Protein AF-A0A2E1L6B8-F1 (afdb_monomer_lite)

pLDDT: mean 74.02, std 19.34, range [35.03, 96.94]

Secondary structure (DSSP, 8-state):
---PPP-----------------S-PPPP-PPP-------------------EEPTTT--EE-HHHHHHHHHHHHHHHHHHHTT-HHHHHHHHHHHHHHHHS-PPPHHHHHHHHHHHHHHHHHHHHHHHHHHHHHHHHHHHHHHHHHHHHHHHHHHHHHHHHHHHHHHHHHHHHHHHHHHHHHHHHHHHHHHHHHHHHHHHHHHH-

Foldseek 3Di:
DDDDDDDDDDDDDDDDDDDDDDPPDDDDDDDDDDDDDDDDDDDDDPPPPPQQDAAPPPRDTDGPVVNVVVVCCVVVLVVCVVVPPPVSVVVVVVVVVVVVVDPDDDVVVVVVVVVVVVVVVVVVVVVVVVVVVVVCVVCVVVVVVVVVVVVVVVVVVVVCVVVVVVVVVVVCCVPCVVVVVVVVVVVVVVVVVVVVVVVVVVVVVD

Radius of gyration: 62.16 Å; chains: 1; bounding box: 126×60×178 Å

Sequence (206 aa):
MVREPDINPTKKGTFGTSISFDLDEAPAPQRRAIRRGPKQEKSNILENDSSKINCPGCGHELNENEWLDALVGFVSGAHDFEIGNPVRARIVQTLKNEAARMKTPNPREDWELAVVKRLMSEIERIVQAEINRNQNENLGHSVLQEQEREELIRATEAHVRQTMAYEIQEQLIIELQPQIEAQLREQIQQEMWSQFEEEWKNRMKN

Structure (mmCIF, N/CA/C/O backbone):
data_AF-A0A2E1L6B8-F1
#
_entry.id   AF-A0A2E1L6B8-F1
#
loop_
_atom_site.group_PDB
_atom_site.id
_atom_site.type_symbol
_atom_site.label_atom_id
_atom_site.label_alt_id
_atom_site.label_comp_id
_atom_site.label_asym_id
_atom_site.label_entity_id
_atom_site.label_seq_id
_atom_site.pdbx_PDB_ins_code
_atom_site.Cartn_x
_atom_site.Cartn_y
_atom_site.Cartn_z
_atom_site.occupancy
_atom_site.B_iso_or_equiv
_atom_site.auth_seq_id
_atom_site.auth_comp_id
_atom_site.auth_asym_id
_atom_site.auth_atom_id
_atom_site.pdbx_PDB_model_num
ATOM 1 N N . MET A 1 1 ? 58.300 30.064 -104.966 1.00 38.28 1 MET A N 1
ATOM 2 C CA . MET A 1 1 ? 58.853 29.445 -106.191 1.00 38.28 1 MET A CA 1
ATOM 3 C C . MET A 1 1 ? 60.056 28.604 -105.786 1.00 38.28 1 MET A C 1
ATOM 5 O O . MET A 1 1 ? 60.876 29.137 -105.054 1.00 38.28 1 MET A O 1
ATOM 9 N N . VAL A 1 2 ? 60.140 27.367 -106.308 1.00 38.44 2 VAL A N 1
ATOM 10 C CA . VAL A 1 2 ? 61.281 26.411 -106.264 1.00 38.44 2 VAL A CA 1
ATOM 11 C C . VAL A 1 2 ? 61.483 25.660 -104.930 1.00 38.44 2 VAL A C 1
ATOM 13 O O . VAL A 1 2 ? 61.537 26.317 -103.903 1.00 38.44 2 VAL A O 1
ATOM 16 N N . ARG A 1 3 ? 61.664 24.329 -104.820 1.00 35.03 3 ARG A N 1
ATOM 17 C CA . ARG A 1 3 ? 61.414 23.086 -105.607 1.00 35.03 3 ARG A CA 1
ATOM 18 C C . ARG A 1 3 ? 61.607 21.894 -104.628 1.00 35.03 3 ARG A C 1
ATOM 20 O O . ARG A 1 3 ? 62.135 22.089 -103.539 1.00 35.03 3 ARG A O 1
ATOM 27 N N . GLU A 1 4 ? 61.133 20.718 -105.032 1.00 40.47 4 GLU A N 1
ATOM 28 C CA . GLU A 1 4 ? 60.942 19.449 -104.298 1.00 40.47 4 GLU A CA 1
ATOM 29 C C . GLU A 1 4 ? 62.174 18.820 -103.603 1.00 40.47 4 GLU A C 1
ATOM 31 O O . GLU A 1 4 ? 63.311 19.117 -103.974 1.00 40.47 4 GLU A O 1
ATOM 36 N N . PRO A 1 5 ? 61.955 17.876 -102.658 1.00 42.22 5 PRO A N 1
ATOM 37 C CA . PRO A 1 5 ? 62.931 16.866 -102.258 1.00 42.22 5 PRO A CA 1
ATOM 38 C C . PRO A 1 5 ? 62.739 15.546 -103.032 1.00 42.22 5 PRO A C 1
ATOM 40 O O . PRO A 1 5 ? 61.639 14.990 -103.065 1.00 42.22 5 PRO A O 1
ATOM 43 N N . ASP A 1 6 ? 63.826 15.009 -103.589 1.00 37.50 6 ASP A N 1
ATOM 44 C CA . ASP A 1 6 ? 63.840 13.713 -104.272 1.00 37.50 6 ASP A CA 1
ATOM 45 C C . ASP A 1 6 ? 64.235 12.547 -103.343 1.00 37.50 6 ASP A C 1
ATOM 47 O O . ASP A 1 6 ? 65.328 12.493 -102.787 1.00 37.50 6 ASP A O 1
ATOM 51 N N . ILE A 1 7 ? 63.297 11.598 -103.262 1.00 38.91 7 ILE A N 1
ATOM 52 C CA . ILE A 1 7 ? 63.449 10.154 -103.517 1.00 38.91 7 ILE A CA 1
ATOM 53 C C . ILE A 1 7 ? 64.256 9.274 -102.523 1.00 38.91 7 ILE A C 1
ATOM 55 O O . ILE A 1 7 ? 65.479 9.238 -102.455 1.00 38.91 7 ILE A O 1
ATOM 59 N N . ASN A 1 8 ? 63.447 8.446 -101.850 1.00 45.66 8 ASN A N 1
ATOM 60 C CA . ASN A 1 8 ? 63.649 7.156 -101.160 1.00 45.66 8 ASN A CA 1
ATOM 61 C C . ASN A 1 8 ? 64.475 6.122 -101.981 1.00 45.66 8 ASN A C 1
ATOM 63 O O . ASN A 1 8 ? 64.549 6.292 -103.197 1.00 45.66 8 ASN A O 1
ATOM 67 N N . PRO A 1 9 ? 64.967 4.971 -101.442 1.00 50.50 9 PRO A N 1
ATOM 68 C CA . PRO A 1 9 ? 64.097 3.772 -101.458 1.00 50.50 9 PRO A CA 1
ATOM 69 C C . PRO A 1 9 ? 64.435 2.568 -100.520 1.00 50.50 9 PRO A C 1
ATOM 71 O O . PRO A 1 9 ? 65.564 2.357 -100.090 1.00 50.50 9 PRO A O 1
ATOM 74 N N . THR A 1 10 ? 63.453 1.643 -100.433 1.00 40.25 10 THR A N 1
ATOM 75 C CA . THR A 1 10 ? 63.538 0.163 -100.201 1.00 40.25 10 THR A CA 1
ATOM 76 C C . THR A 1 10 ? 63.819 -0.354 -98.771 1.00 40.25 10 THR A C 1
ATOM 78 O O . THR A 1 10 ? 64.717 0.143 -98.120 1.00 40.25 10 THR A O 1
ATOM 81 N N . LYS A 1 11 ? 63.163 -1.374 -98.172 1.00 48.47 11 LYS A N 1
ATOM 82 C CA . LYS A 1 11 ? 62.389 -2.582 -98.582 1.00 48.47 11 LYS A CA 1
ATOM 83 C C . LYS A 1 11 ? 61.483 -3.039 -97.395 1.00 48.47 11 LYS A C 1
ATOM 85 O O . LYS A 1 11 ? 61.943 -3.022 -96.265 1.00 48.47 11 LYS A O 1
ATOM 90 N N . LYS A 1 12 ? 60.188 -3.329 -97.618 1.00 46.34 12 LYS A N 1
ATOM 91 C CA . LYS A 1 12 ? 59.483 -4.649 -97.643 1.00 46.34 12 LYS A CA 1
ATOM 92 C C . LYS A 1 12 ? 59.333 -5.443 -96.321 1.00 46.34 12 LYS A C 1
ATOM 94 O O . LYS A 1 12 ? 60.307 -5.976 -95.810 1.00 46.34 12 LYS A O 1
ATOM 99 N N . GLY A 1 13 ? 58.074 -5.676 -95.923 1.00 44.50 13 GLY A N 1
ATOM 100 C CA . GLY A 1 13 ? 57.634 -6.736 -95.000 1.00 44.50 13 GLY A CA 1
ATOM 101 C C . GLY A 1 13 ? 56.101 -6.796 -94.893 1.00 44.50 13 GLY A C 1
ATOM 102 O O . GLY A 1 13 ? 55.484 -5.940 -94.276 1.00 44.50 13 GLY A O 1
ATOM 103 N N . THR A 1 14 ? 55.498 -7.767 -95.575 1.00 48.19 14 THR A N 1
ATOM 104 C CA . THR A 1 14 ? 54.061 -8.053 -95.747 1.00 48.19 14 THR A CA 1
ATOM 105 C C . THR A 1 14 ? 53.531 -8.987 -94.660 1.00 48.19 14 THR A C 1
ATOM 107 O O . THR A 1 14 ? 54.266 -9.894 -94.308 1.00 48.19 14 THR A O 1
ATOM 110 N N . PHE A 1 15 ? 52.266 -8.863 -94.242 1.00 42.53 15 PHE A N 1
ATOM 111 C CA . PHE A 1 15 ? 51.275 -9.958 -94.187 1.00 42.53 15 PHE A CA 1
ATOM 112 C C . PHE A 1 15 ? 49.895 -9.353 -93.886 1.00 42.53 15 PHE A C 1
ATOM 114 O O . PHE A 1 15 ? 49.678 -8.758 -92.836 1.00 42.53 15 PHE A O 1
ATOM 121 N N . GLY A 1 16 ? 48.984 -9.457 -94.855 1.00 42.41 16 GLY A N 1
ATOM 122 C CA . GLY A 1 16 ? 47.580 -9.106 -94.686 1.00 42.41 16 GLY A CA 1
ATOM 123 C C . GLY A 1 16 ? 46.790 -10.215 -93.996 1.00 42.41 16 GLY A C 1
ATOM 124 O O . GLY A 1 16 ? 47.118 -11.397 -94.091 1.00 42.41 16 GLY A O 1
ATOM 125 N N . THR A 1 17 ? 45.690 -9.831 -93.359 1.00 51.34 17 THR A N 1
ATOM 126 C CA . THR A 1 17 ? 44.534 -10.706 -93.160 1.00 51.34 17 THR A CA 1
ATOM 127 C C . THR A 1 17 ? 43.295 -9.848 -93.366 1.00 51.34 17 THR A C 1
ATOM 129 O O . THR A 1 17 ? 42.935 -9.025 -92.531 1.00 51.34 17 THR A O 1
ATOM 132 N N . SER A 1 18 ? 42.698 -9.979 -94.545 1.00 47.75 18 SER A N 1
ATOM 133 C CA . SER A 1 18 ? 41.366 -9.478 -94.855 1.00 47.75 18 SER A CA 1
ATOM 134 C C . SER A 1 18 ? 40.347 -10.387 -94.170 1.00 47.75 18 SER A C 1
ATOM 136 O O . SER A 1 18 ? 40.232 -11.553 -94.546 1.00 47.75 18 SER A O 1
ATOM 138 N N . ILE A 1 19 ? 39.623 -9.877 -93.175 1.00 48.50 19 ILE A N 1
ATOM 139 C CA . ILE A 1 19 ? 38.417 -10.526 -92.650 1.00 48.50 19 ILE A CA 1
ATOM 140 C C . ILE A 1 19 ? 37.225 -9.694 -93.112 1.00 48.50 19 ILE A C 1
ATOM 142 O O . ILE A 1 19 ? 37.006 -8.574 -92.655 1.00 48.50 19 ILE A O 1
ATOM 146 N N . SER A 1 20 ? 36.504 -10.253 -94.077 1.00 43.50 20 SER A N 1
ATOM 147 C CA . SER A 1 20 ? 35.197 -9.804 -94.543 1.00 43.50 20 SER A CA 1
ATOM 148 C C . SER A 1 20 ? 34.148 -10.358 -93.578 1.00 43.50 20 SER A C 1
ATOM 150 O O . SER A 1 20 ? 34.144 -11.562 -93.325 1.00 43.50 20 SER A O 1
ATOM 152 N N . PHE A 1 21 ? 33.270 -9.512 -93.040 1.00 44.81 21 PHE A N 1
ATOM 153 C CA . PHE A 1 21 ? 32.104 -9.975 -92.287 1.00 44.81 21 PHE A CA 1
ATOM 154 C C . PHE A 1 21 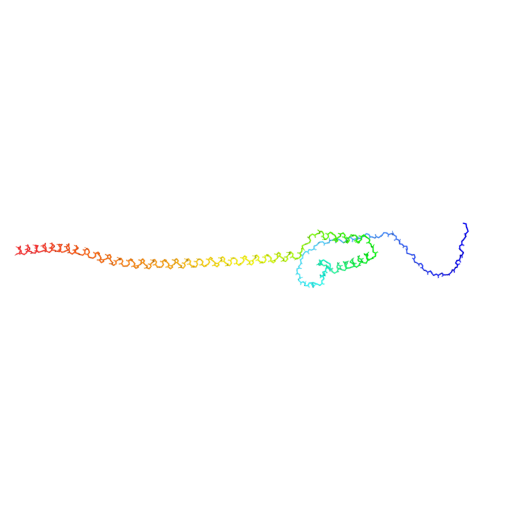? 30.914 -10.080 -93.234 1.00 44.81 21 PHE A C 1
ATOM 156 O O . PHE A 1 21 ? 30.420 -9.071 -93.736 1.00 44.81 21 PHE A O 1
ATOM 163 N N . ASP A 1 22 ? 30.509 -11.321 -93.482 1.00 45.03 22 ASP A N 1
ATOM 164 C CA . ASP A 1 22 ? 29.267 -11.688 -94.148 1.00 45.03 22 ASP A CA 1
ATOM 165 C C . ASP A 1 22 ? 28.117 -11.388 -93.172 1.00 45.03 22 ASP A C 1
ATOM 167 O O . ASP A 1 22 ? 28.049 -11.958 -92.081 1.00 45.03 22 ASP A O 1
ATOM 171 N N . LEU A 1 23 ? 27.289 -10.397 -93.503 1.00 53.94 23 LEU A N 1
ATOM 172 C CA . LEU A 1 23 ? 26.184 -9.898 -92.677 1.00 53.94 23 LEU A CA 1
ATOM 173 C C . LEU A 1 23 ? 24.857 -10.490 -93.163 1.00 53.94 23 LEU A C 1
ATOM 175 O O . LEU A 1 23 ? 23.900 -9.759 -93.396 1.00 53.94 23 LEU A O 1
ATOM 179 N N . ASP A 1 24 ? 24.796 -11.813 -93.269 1.00 51.91 24 ASP A N 1
ATOM 180 C CA . ASP A 1 24 ? 23.534 -12.524 -93.448 1.00 51.91 24 ASP A CA 1
ATOM 181 C C . ASP A 1 24 ? 23.078 -13.106 -92.097 1.00 51.91 24 ASP A C 1
ATOM 183 O O . ASP A 1 24 ? 23.545 -14.136 -91.616 1.00 51.91 24 ASP A O 1
ATOM 187 N N . GLU A 1 25 ? 22.171 -12.350 -91.473 1.00 55.56 25 GLU A N 1
ATOM 188 C CA . GLU A 1 25 ? 21.125 -12.789 -90.540 1.00 55.56 25 GLU A CA 1
ATOM 189 C C . GLU A 1 25 ? 21.563 -13.597 -89.296 1.00 55.56 25 GLU A C 1
ATOM 191 O O . GLU A 1 25 ? 21.414 -14.815 -89.199 1.00 55.56 25 GLU A O 1
ATOM 196 N N . ALA A 1 26 ? 22.025 -12.887 -88.258 1.00 55.81 26 ALA A N 1
ATOM 197 C CA . ALA A 1 26 ? 22.176 -13.467 -86.923 1.00 55.81 26 ALA A CA 1
ATOM 198 C C . ALA A 1 26 ? 20.790 -13.815 -86.322 1.00 55.81 26 ALA A C 1
ATOM 200 O O . ALA A 1 26 ? 19.929 -12.934 -86.225 1.00 55.81 26 ALA A O 1
ATOM 201 N N . PRO A 1 27 ? 20.547 -15.066 -85.879 1.00 58.00 27 PRO A N 1
ATOM 202 C CA . PRO A 1 27 ? 19.235 -15.493 -85.401 1.00 58.00 27 PRO A CA 1
ATOM 203 C C . PRO A 1 27 ? 18.862 -14.804 -84.080 1.00 58.00 27 PRO A C 1
ATOM 205 O O . PRO A 1 27 ? 19.648 -14.762 -83.131 1.00 58.00 27 PRO A O 1
ATOM 208 N N . ALA A 1 28 ? 17.634 -14.282 -84.004 1.00 63.22 28 ALA A N 1
ATOM 209 C CA . ALA A 1 28 ? 17.107 -13.604 -82.821 1.00 63.22 28 ALA A CA 1
ATOM 210 C C . ALA A 1 28 ? 17.124 -14.514 -81.566 1.00 63.22 28 ALA A C 1
ATOM 212 O O . ALA A 1 28 ? 16.792 -15.700 -81.656 1.00 63.22 28 ALA A O 1
ATOM 213 N N . PRO A 1 29 ? 17.459 -13.985 -80.371 1.00 57.00 29 PRO A N 1
ATOM 214 C CA . PRO A 1 29 ? 17.609 -14.795 -79.165 1.00 57.00 29 PRO A CA 1
ATOM 215 C C . PRO A 1 29 ? 16.267 -15.378 -78.687 1.00 57.00 29 PRO A C 1
ATOM 217 O O . PRO A 1 29 ? 15.343 -14.655 -78.305 1.00 57.00 29 PRO A O 1
ATOM 220 N N . GLN A 1 30 ? 16.172 -16.711 -78.663 1.00 53.44 30 GLN A N 1
ATOM 221 C CA . GLN A 1 30 ? 15.033 -17.457 -78.119 1.00 53.44 30 GLN A CA 1
ATOM 222 C C . GLN A 1 30 ? 14.885 -17.227 -76.604 1.00 53.44 30 GLN A C 1
ATOM 224 O O . GLN A 1 30 ? 15.692 -17.686 -75.793 1.00 53.44 30 GLN A O 1
ATOM 229 N N . ARG A 1 31 ? 13.795 -16.564 -76.202 1.00 51.66 31 ARG A N 1
ATOM 230 C CA . ARG A 1 31 ? 13.350 -16.494 -74.801 1.00 51.66 31 ARG A CA 1
ATOM 231 C C . ARG A 1 31 ? 12.891 -17.882 -74.331 1.00 51.66 31 ARG A C 1
ATOM 233 O O . ARG A 1 31 ? 11.961 -18.447 -74.902 1.00 51.66 31 ARG A O 1
ATOM 240 N N . ARG A 1 32 ? 13.499 -18.422 -73.265 1.00 46.97 32 ARG A N 1
ATOM 241 C CA . ARG A 1 32 ? 13.017 -19.652 -72.604 1.00 46.97 32 ARG A CA 1
ATOM 242 C C . ARG A 1 32 ? 11.628 -19.427 -72.005 1.00 46.97 32 ARG A C 1
ATOM 244 O O . ARG A 1 32 ? 11.421 -18.502 -71.223 1.00 46.97 32 ARG A O 1
ATOM 251 N N . ALA A 1 33 ? 10.696 -20.306 -72.359 1.00 46.88 33 ALA A N 1
ATOM 252 C CA . ALA A 1 33 ? 9.351 -20.350 -71.808 1.00 46.88 33 ALA A CA 1
ATOM 253 C C . ALA A 1 33 ? 9.367 -20.776 -70.328 1.00 46.88 33 ALA A C 1
ATOM 255 O O . ALA A 1 33 ? 9.949 -21.798 -69.964 1.00 46.88 33 ALA A O 1
ATOM 256 N N . ILE A 1 34 ? 8.684 -20.002 -69.485 1.00 48.91 34 ILE A N 1
ATOM 257 C CA . ILE A 1 34 ? 8.396 -20.330 -68.085 1.00 48.91 34 ILE A CA 1
ATOM 258 C C . ILE A 1 34 ? 7.389 -21.488 -68.058 1.00 48.91 34 ILE A C 1
ATOM 260 O O . ILE A 1 34 ? 6.238 -21.319 -68.460 1.00 48.91 34 ILE A O 1
ATOM 264 N N . ARG A 1 35 ? 7.797 -22.657 -67.550 1.00 45.16 35 ARG A N 1
ATOM 265 C CA . ARG A 1 35 ? 6.871 -23.721 -67.128 1.00 45.16 35 ARG A CA 1
ATOM 266 C C . ARG A 1 35 ? 6.591 -23.570 -65.633 1.00 45.16 35 ARG A C 1
ATOM 268 O O . ARG A 1 35 ? 7.512 -23.571 -64.824 1.00 45.16 35 ARG A O 1
ATOM 275 N N . ARG A 1 36 ? 5.311 -23.414 -65.281 1.00 42.97 36 ARG A N 1
ATOM 276 C CA . ARG A 1 36 ? 4.805 -23.359 -63.902 1.00 42.97 36 ARG A CA 1
ATOM 277 C C . ARG A 1 36 ? 4.332 -24.744 -63.438 1.00 42.97 36 ARG A C 1
ATOM 279 O O . ARG A 1 36 ? 3.521 -25.352 -64.128 1.00 42.97 36 ARG A O 1
ATOM 286 N N . GLY A 1 37 ? 4.742 -25.122 -62.222 1.00 36.66 37 GLY A N 1
ATOM 287 C CA . GLY A 1 37 ? 4.028 -26.014 -61.287 1.00 36.66 37 GLY A CA 1
ATOM 288 C C . GLY A 1 37 ? 4.762 -27.315 -60.902 1.00 36.66 37 GLY A C 1
ATOM 289 O O . GLY A 1 37 ? 5.525 -27.805 -61.731 1.00 36.66 37 GLY A O 1
ATOM 290 N N . PRO A 1 38 ? 4.498 -27.936 -59.722 1.00 40.50 38 PRO A N 1
ATOM 291 C CA . PRO A 1 38 ? 3.862 -27.461 -58.479 1.00 40.50 38 PRO A CA 1
ATOM 292 C C . PRO A 1 38 ? 4.799 -27.526 -57.234 1.00 40.50 38 PRO A C 1
ATOM 294 O O . PRO A 1 38 ? 5.909 -28.041 -57.287 1.00 40.50 38 PRO A O 1
ATOM 297 N N . LYS A 1 39 ? 4.346 -26.959 -56.103 1.00 44.81 39 LYS A N 1
ATOM 298 C CA . LYS A 1 39 ? 5.019 -26.946 -54.783 1.00 44.81 39 LYS A CA 1
ATOM 299 C C . LYS A 1 39 ? 5.037 -28.334 -54.121 1.00 44.81 39 LYS A C 1
ATOM 301 O O . LYS A 1 39 ? 3.975 -28.939 -54.066 1.00 44.81 39 LYS A O 1
ATOM 306 N N . GLN A 1 40 ? 6.155 -28.698 -53.479 1.00 43.03 40 GLN A N 1
ATOM 307 C CA . GLN A 1 40 ? 6.303 -29.041 -52.042 1.00 43.03 40 GLN A CA 1
ATOM 308 C C . GLN A 1 40 ? 7.545 -29.927 -51.815 1.00 43.03 40 GLN A C 1
ATOM 310 O O . GLN A 1 40 ? 7.639 -30.991 -52.401 1.00 43.03 40 GLN A O 1
ATOM 315 N N . GLU A 1 41 ? 8.481 -29.493 -50.965 1.00 36.22 41 GLU A N 1
ATOM 316 C CA . GLU A 1 41 ? 8.838 -30.137 -49.684 1.00 36.22 41 GLU A CA 1
ATOM 317 C C . GLU A 1 41 ? 10.151 -29.569 -49.132 1.00 36.22 41 GLU A C 1
ATOM 319 O O . GLU A 1 41 ? 11.102 -29.282 -49.852 1.00 36.22 41 GLU A O 1
ATOM 324 N N . LYS A 1 42 ? 10.155 -29.334 -47.818 1.00 48.97 42 LYS A N 1
ATOM 325 C CA . LYS A 1 42 ? 11.296 -28.829 -47.061 1.00 48.97 42 LYS A CA 1
ATOM 326 C C . LYS A 1 42 ? 12.285 -29.972 -46.845 1.00 48.97 42 LYS A C 1
ATOM 328 O O . LYS A 1 42 ? 11.995 -30.875 -46.067 1.00 48.97 42 LYS A O 1
ATOM 333 N N . SER A 1 43 ? 13.476 -29.869 -47.418 1.00 38.53 43 SER A N 1
ATOM 334 C CA . SER A 1 43 ? 14.663 -30.545 -46.897 1.00 38.53 43 SER A CA 1
ATOM 335 C C . SER A 1 43 ? 15.681 -29.482 -46.509 1.00 38.53 43 SER A C 1
ATOM 337 O O . SER A 1 43 ? 16.198 -28.771 -47.367 1.00 38.53 43 SER A O 1
ATOM 339 N N . ASN A 1 44 ? 15.927 -29.360 -45.204 1.00 44.88 44 ASN A N 1
ATOM 340 C CA . ASN A 1 44 ? 17.039 -28.601 -44.648 1.00 44.88 44 ASN A CA 1
ATOM 341 C C . ASN A 1 44 ? 18.349 -29.148 -45.227 1.00 44.88 44 ASN A C 1
ATOM 343 O O . ASN A 1 44 ? 18.859 -30.163 -44.758 1.00 44.88 44 ASN A O 1
ATOM 347 N N . ILE A 1 45 ? 18.882 -28.472 -46.237 1.00 43.22 45 ILE A N 1
ATOM 348 C CA . ILE A 1 45 ? 20.294 -28.544 -46.584 1.00 43.22 45 ILE A CA 1
ATOM 349 C C . ILE A 1 45 ? 20.846 -27.198 -46.142 1.00 43.22 45 ILE A C 1
ATOM 351 O O . ILE A 1 45 ? 20.411 -26.155 -46.620 1.00 43.22 45 ILE A O 1
ATOM 355 N N . LEU A 1 46 ? 21.732 -27.240 -45.150 1.00 47.12 46 LEU A N 1
ATOM 356 C CA . LEU A 1 46 ? 22.590 -26.126 -44.776 1.00 47.12 46 LEU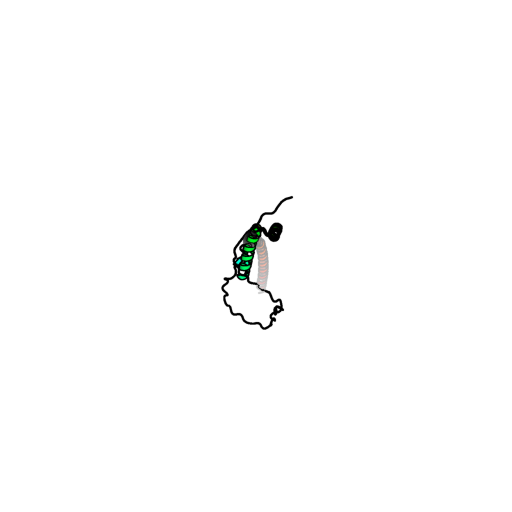 A CA 1
ATOM 357 C C . LEU A 1 46 ? 23.425 -25.768 -46.013 1.00 47.12 46 LEU A C 1
ATOM 359 O O . LEU A 1 46 ? 24.490 -26.343 -46.232 1.00 47.12 46 LEU A O 1
ATOM 363 N N . GLU A 1 47 ? 22.911 -24.871 -46.854 1.00 45.53 47 GLU A N 1
ATOM 364 C CA . GLU A 1 47 ? 23.737 -24.165 -47.822 1.00 45.53 47 GLU A CA 1
ATOM 365 C C . GLU A 1 47 ? 24.706 -23.313 -47.011 1.00 45.53 47 GLU A C 1
ATOM 367 O O . GLU A 1 47 ? 24.332 -22.379 -46.304 1.00 45.53 47 GLU A O 1
ATOM 372 N N . ASN A 1 48 ? 25.958 -23.751 -47.041 1.00 44.31 48 ASN A N 1
ATOM 373 C CA . ASN A 1 48 ? 27.111 -23.054 -46.519 1.00 44.31 48 ASN A CA 1
ATOM 374 C C . ASN A 1 48 ? 27.063 -21.601 -47.024 1.00 44.31 48 ASN A C 1
ATOM 376 O O . ASN A 1 48 ? 27.175 -21.373 -48.227 1.00 44.31 48 ASN A O 1
ATOM 380 N N . ASP A 1 49 ? 26.855 -20.646 -46.115 1.00 49.72 49 ASP A N 1
ATOM 381 C CA . ASP A 1 49 ? 26.636 -19.213 -46.367 1.00 49.72 49 ASP A CA 1
ATOM 382 C C . ASP A 1 49 ? 27.950 -18.517 -46.799 1.00 49.72 49 ASP A C 1
ATOM 384 O O . ASP A 1 49 ? 28.415 -17.552 -46.200 1.00 49.72 49 ASP A O 1
ATOM 388 N N . SER A 1 50 ? 28.615 -19.081 -47.811 1.00 54.97 50 SER A N 1
ATOM 389 C CA . SER A 1 50 ? 29.975 -18.754 -48.256 1.00 54.97 50 SER A CA 1
ATOM 390 C C . SER A 1 50 ? 30.011 -17.788 -49.448 1.00 54.97 50 SER A C 1
ATOM 392 O O . SER A 1 50 ? 31.094 -17.487 -49.945 1.00 54.97 50 SER A O 1
ATOM 394 N N . SER A 1 51 ? 28.860 -17.313 -49.928 1.00 59.91 51 SER A N 1
ATOM 395 C CA . SER A 1 51 ? 28.757 -16.502 -51.156 1.00 59.91 51 SER A CA 1
ATOM 396 C C . SER A 1 51 ? 28.304 -15.063 -50.909 1.00 59.91 51 SER A C 1
ATOM 398 O O . SER A 1 51 ? 28.073 -14.328 -51.865 1.00 59.91 51 SER A O 1
ATOM 400 N N . LYS A 1 52 ? 28.136 -14.658 -49.645 1.00 63.72 52 LYS A N 1
ATOM 401 C CA . LYS A 1 52 ? 27.771 -13.285 -49.286 1.00 63.72 52 LYS A CA 1
ATOM 402 C C . LYS A 1 52 ? 29.041 -12.467 -49.120 1.00 63.72 52 LYS A C 1
ATOM 404 O O . LYS A 1 52 ? 29.692 -12.509 -48.076 1.00 63.72 52 LYS A O 1
ATOM 409 N N . ILE A 1 53 ? 29.419 -11.761 -50.179 1.00 72.75 53 ILE A N 1
ATOM 410 C CA . ILE A 1 53 ? 30.588 -10.887 -50.180 1.00 72.75 53 ILE A CA 1
ATOM 411 C C . ILE A 1 53 ? 30.086 -9.450 -50.060 1.00 72.75 53 ILE A C 1
ATOM 413 O O . ILE A 1 53 ? 29.270 -8.987 -50.856 1.00 72.75 53 ILE A O 1
ATOM 417 N N . ASN A 1 54 ? 30.570 -8.730 -49.051 1.00 75.81 54 ASN A N 1
ATOM 418 C CA . ASN A 1 54 ? 30.159 -7.348 -48.829 1.00 75.81 54 ASN A CA 1
ATOM 419 C C . ASN A 1 54 ? 30.858 -6.415 -49.818 1.00 75.81 54 ASN A C 1
ATOM 421 O O . ASN A 1 54 ? 32.082 -6.448 -49.977 1.00 75.81 54 ASN A O 1
ATOM 425 N N . CYS A 1 55 ? 30.078 -5.543 -50.455 1.00 68.38 55 CYS A N 1
ATOM 426 C CA . CYS A 1 55 ? 30.596 -4.503 -51.330 1.00 68.38 55 CYS A CA 1
ATOM 427 C C . CYS A 1 55 ? 31.557 -3.583 -50.549 1.00 68.38 55 CYS A C 1
ATOM 429 O O . CYS A 1 55 ? 31.126 -2.947 -49.581 1.00 68.38 55 CYS A O 1
ATOM 431 N N . PRO A 1 56 ? 32.826 -3.438 -50.974 1.00 64.00 56 PRO A N 1
ATOM 432 C CA . PRO A 1 56 ? 33.851 -2.702 -50.227 1.00 64.00 56 PRO A CA 1
ATOM 433 C C . PRO A 1 56 ? 33.581 -1.192 -50.106 1.00 64.00 56 PRO A C 1
ATOM 435 O O . PRO A 1 56 ? 34.241 -0.521 -49.319 1.00 64.00 56 PRO A O 1
ATOM 438 N N . GLY A 1 57 ? 32.625 -0.648 -50.871 1.00 61.81 57 GLY A N 1
ATOM 439 C CA . GLY A 1 57 ? 32.249 0.769 -50.820 1.00 61.81 57 GLY A CA 1
ATOM 440 C C . GLY A 1 57 ? 31.036 1.080 -49.940 1.00 61.81 57 GLY A C 1
ATOM 441 O O . GLY A 1 57 ? 31.055 2.059 -49.201 1.00 61.81 57 GLY A O 1
ATOM 442 N N . CYS A 1 58 ? 29.972 0.277 -50.023 1.00 70.06 58 CYS A N 1
ATOM 443 C CA . CYS A 1 58 ? 28.684 0.578 -49.379 1.00 70.06 58 CYS A CA 1
ATOM 444 C C . CYS A 1 58 ? 28.185 -0.509 -48.417 1.00 70.06 58 CYS A C 1
ATOM 446 O O . CYS A 1 58 ? 27.127 -0.337 -47.819 1.00 70.06 58 CYS A O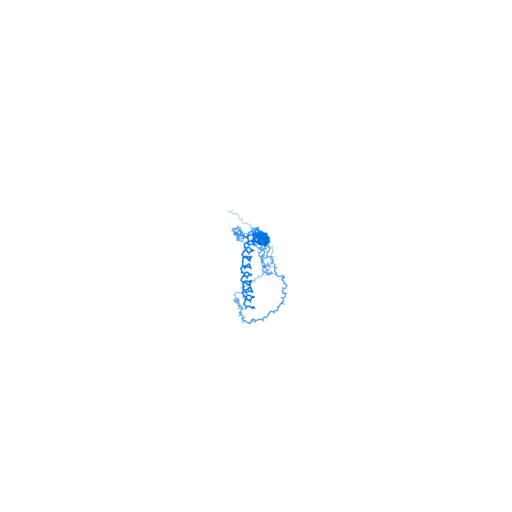 1
ATOM 448 N N . GLY A 1 59 ? 28.915 -1.620 -48.268 1.00 66.94 59 GLY A N 1
ATOM 449 C CA . GLY A 1 59 ? 28.558 -2.709 -47.356 1.00 66.94 59 GLY A CA 1
ATOM 450 C C . GLY A 1 59 ? 27.336 -3.530 -47.777 1.00 66.94 59 GLY A C 1
ATOM 451 O O . GLY A 1 59 ? 26.852 -4.327 -46.983 1.00 66.94 59 GLY A O 1
ATOM 452 N N . HIS A 1 60 ? 26.828 -3.346 -48.999 1.00 77.50 60 HIS A N 1
ATOM 453 C CA . HIS A 1 60 ? 25.725 -4.142 -49.535 1.00 77.50 60 HIS A CA 1
ATOM 454 C C . HIS A 1 60 ? 26.165 -5.595 -49.773 1.00 77.50 60 HIS A C 1
ATOM 456 O O . HIS A 1 60 ? 27.239 -5.814 -50.339 1.00 77.50 60 HIS A O 1
ATOM 462 N N . GLU A 1 61 ? 25.349 -6.564 -49.352 1.00 77.94 61 GLU A N 1
ATOM 463 C CA . GLU A 1 61 ? 25.591 -7.990 -49.597 1.00 77.94 61 GLU A CA 1
ATOM 464 C C . GLU A 1 61 ? 25.394 -8.289 -51.086 1.00 77.94 61 GLU A C 1
ATOM 466 O O . GLU A 1 61 ? 24.299 -8.117 -51.618 1.00 77.94 61 GLU A O 1
ATOM 471 N N . LEU A 1 62 ? 26.465 -8.710 -51.759 1.00 75.62 62 LEU A N 1
ATOM 472 C CA . LEU A 1 62 ? 26.458 -9.060 -53.176 1.00 75.62 62 LEU A CA 1
ATOM 473 C C . LEU A 1 62 ? 26.756 -10.545 -53.352 1.00 75.62 62 LEU A C 1
ATOM 475 O O . LEU A 1 62 ? 27.523 -11.141 -52.589 1.00 75.62 62 LEU A O 1
ATOM 479 N N . ASN A 1 63 ? 26.172 -11.125 -54.400 1.00 82.19 63 ASN A N 1
ATOM 480 C CA . ASN A 1 63 ? 26.570 -12.446 -54.867 1.00 82.19 63 ASN A CA 1
ATOM 481 C C . ASN A 1 63 ? 27.939 -12.364 -55.569 1.00 82.19 63 ASN A C 1
ATOM 483 O O . ASN A 1 63 ? 28.303 -11.322 -56.110 1.00 82.19 63 ASN A O 1
ATOM 487 N N . GLU A 1 64 ? 28.688 -13.465 -55.618 1.00 78.12 64 GLU A N 1
ATOM 488 C CA . GLU A 1 64 ? 30.064 -13.507 -56.135 1.00 78.12 64 GLU A CA 1
ATOM 489 C C . GLU A 1 64 ? 30.193 -12.940 -57.560 1.00 78.12 64 GLU A C 1
ATOM 491 O O . GLU A 1 64 ? 31.079 -12.132 -57.833 1.00 78.12 64 GLU A O 1
ATOM 496 N N . ASN A 1 65 ? 29.259 -13.273 -58.453 1.00 76.06 65 ASN A N 1
ATOM 497 C CA . ASN A 1 65 ? 29.257 -12.755 -59.826 1.00 76.06 65 ASN A CA 1
ATOM 498 C C . ASN A 1 65 ? 28.991 -11.242 -59.891 1.00 76.06 65 ASN A C 1
ATOM 500 O O . ASN A 1 65 ? 29.600 -10.545 -60.696 1.00 76.06 65 ASN A O 1
ATOM 504 N N . GLU A 1 66 ? 28.109 -10.723 -59.034 1.00 75.50 66 GLU A N 1
ATOM 505 C CA . GLU A 1 66 ? 27.813 -9.286 -58.962 1.00 75.50 66 GLU A CA 1
ATOM 506 C C . GLU A 1 66 ? 28.974 -8.515 -58.333 1.00 75.50 66 GLU A C 1
ATOM 508 O O . GLU A 1 66 ? 29.271 -7.391 -58.731 1.00 75.50 66 GLU A O 1
ATOM 513 N N . TRP A 1 67 ? 29.664 -9.134 -57.374 1.00 80.44 67 TRP A N 1
ATOM 514 C CA . TRP A 1 67 ? 30.874 -8.589 -56.780 1.00 80.44 67 TRP A CA 1
ATOM 515 C C . TRP A 1 67 ? 32.020 -8.514 -57.797 1.00 80.44 67 TRP A C 1
ATOM 517 O O . TRP A 1 67 ? 32.697 -7.489 -57.867 1.00 80.44 67 TRP A O 1
ATOM 527 N N . LEU A 1 68 ? 32.207 -9.548 -58.627 1.00 78.62 68 LEU A N 1
ATOM 528 C CA . LEU A 1 68 ? 33.196 -9.544 -59.709 1.00 78.62 68 LEU A CA 1
ATOM 529 C C . LEU A 1 68 ? 32.876 -8.485 -60.772 1.00 78.62 68 LEU A C 1
ATOM 531 O O . LEU A 1 68 ? 33.770 -7.728 -61.149 1.00 78.62 68 LEU A O 1
ATOM 535 N N . ASP A 1 69 ? 31.616 -8.363 -61.197 1.00 75.88 69 ASP A N 1
ATOM 536 C CA . ASP A 1 69 ? 31.187 -7.308 -62.127 1.00 75.88 69 ASP A CA 1
ATOM 537 C C . ASP A 1 69 ? 31.370 -5.906 -61.524 1.00 75.88 69 ASP A C 1
ATOM 539 O O . ASP A 1 69 ? 31.825 -4.985 -62.207 1.00 75.88 69 ASP A O 1
ATOM 543 N N . ALA A 1 70 ? 31.085 -5.731 -60.230 1.00 75.00 70 ALA A N 1
ATOM 544 C CA . ALA A 1 70 ? 31.318 -4.473 -59.525 1.00 75.00 70 ALA A CA 1
ATOM 545 C C . ALA A 1 70 ? 32.814 -4.146 -59.409 1.00 75.00 70 ALA A C 1
ATOM 547 O O . ALA A 1 70 ? 33.203 -2.990 -59.580 1.00 75.00 70 ALA A O 1
ATOM 548 N N . LEU A 1 71 ? 33.664 -5.145 -59.158 1.00 76.19 71 LEU A N 1
ATOM 549 C CA . LEU A 1 71 ? 35.111 -4.977 -59.063 1.00 76.19 71 LEU A CA 1
ATOM 550 C C . LEU A 1 71 ? 35.725 -4.641 -60.427 1.00 76.19 71 LEU A C 1
ATOM 552 O O . LEU A 1 71 ? 36.515 -3.704 -60.524 1.00 76.19 71 LEU A O 1
ATOM 556 N N . VAL A 1 72 ? 35.329 -5.347 -61.489 1.00 75.75 72 VAL A N 1
ATOM 557 C CA . VAL A 1 72 ? 35.752 -5.044 -62.864 1.00 75.75 72 VAL A CA 1
ATOM 558 C C . VAL A 1 72 ? 35.235 -3.667 -63.279 1.00 75.75 72 VAL A C 1
ATOM 560 O O . VAL A 1 72 ? 36.003 -2.863 -63.794 1.00 75.75 72 VAL A O 1
ATOM 563 N N . GLY A 1 73 ? 33.981 -3.328 -62.971 1.00 73.12 73 GLY A N 1
ATOM 564 C CA . GLY A 1 73 ? 33.422 -1.996 -63.203 1.00 73.12 73 GLY A CA 1
ATOM 565 C C . GLY A 1 73 ? 34.149 -0.885 -62.436 1.00 73.12 73 GLY A C 1
ATOM 566 O O . GLY A 1 73 ? 34.344 0.201 -62.983 1.00 73.12 73 GLY A O 1
ATOM 567 N N . PHE A 1 74 ? 34.600 -1.153 -61.207 1.00 72.12 74 PHE A N 1
ATOM 568 C CA . PHE A 1 74 ? 35.400 -0.227 -60.404 1.00 72.12 74 PHE A CA 1
ATOM 569 C C . PHE A 1 74 ? 36.810 -0.047 -60.975 1.00 72.12 74 PHE A C 1
ATOM 571 O O . PHE A 1 74 ? 37.237 1.087 -61.165 1.00 72.12 74 PHE A O 1
ATOM 578 N N . VAL A 1 75 ? 37.516 -1.133 -61.301 1.00 71.50 75 VAL A N 1
ATOM 579 C CA . VAL A 1 75 ? 38.881 -1.086 -61.853 1.00 71.50 75 VAL A CA 1
ATOM 580 C C . VAL A 1 75 ? 38.883 -0.490 -63.262 1.00 71.50 75 VAL A C 1
ATOM 582 O O . VAL A 1 75 ? 39.674 0.407 -63.539 1.00 71.50 75 VAL A O 1
ATOM 585 N N . SER A 1 76 ? 37.964 -0.908 -64.136 1.00 68.88 76 SER A N 1
ATOM 586 C CA . SER A 1 76 ? 37.792 -0.307 -65.463 1.00 68.88 76 SER A CA 1
ATOM 587 C C . SER A 1 76 ? 37.296 1.134 -65.369 1.00 68.88 76 SER A C 1
ATOM 589 O O . SER A 1 76 ? 37.748 1.975 -66.130 1.00 68.88 76 SER A O 1
ATOM 591 N N . GLY A 1 77 ? 36.426 1.460 -64.411 1.00 66.69 77 GLY A N 1
ATOM 592 C CA . GLY A 1 77 ? 35.981 2.831 -64.163 1.00 66.69 77 GLY A CA 1
ATOM 593 C C . GLY A 1 77 ? 37.091 3.750 -63.644 1.00 66.69 77 GLY A C 1
ATOM 594 O O . GLY A 1 77 ? 37.156 4.906 -64.056 1.00 66.69 77 GLY A O 1
ATOM 595 N N . ALA A 1 78 ? 37.976 3.245 -62.781 1.00 67.06 78 ALA A N 1
ATOM 596 C CA . ALA A 1 78 ? 39.142 3.963 -62.270 1.00 67.06 78 ALA A CA 1
ATOM 597 C C . ALA A 1 78 ? 40.210 4.149 -63.358 1.00 67.06 78 ALA A C 1
ATOM 599 O O . ALA A 1 78 ? 40.711 5.254 -63.540 1.00 67.06 78 ALA A O 1
ATOM 600 N N . HIS A 1 79 ? 40.482 3.110 -64.147 1.00 65.81 79 HIS A N 1
ATOM 601 C CA . HIS A 1 79 ? 41.375 3.179 -65.304 1.00 65.81 79 HIS A CA 1
ATOM 602 C C . HIS A 1 79 ? 40.831 4.126 -66.395 1.00 65.81 79 HIS A C 1
ATOM 604 O O . HIS A 1 79 ? 41.566 4.955 -66.926 1.00 65.81 79 HIS A O 1
ATOM 610 N N . ASP A 1 80 ? 39.522 4.099 -66.672 1.00 60.41 80 ASP A N 1
ATOM 611 C CA . ASP A 1 80 ? 38.855 5.041 -67.587 1.00 60.41 80 ASP A CA 1
ATOM 612 C C . ASP A 1 80 ? 38.863 6.489 -67.059 1.00 60.41 80 ASP A C 1
ATOM 614 O O . ASP A 1 80 ? 38.827 7.443 -67.846 1.00 60.41 80 ASP A O 1
ATOM 618 N N . PHE A 1 81 ? 38.896 6.672 -65.735 1.00 60.34 81 PHE A N 1
ATOM 619 C CA . PHE A 1 81 ? 39.060 7.977 -65.093 1.00 60.34 81 PHE A CA 1
ATOM 620 C C . PHE A 1 81 ? 40.500 8.489 -65.224 1.00 60.34 81 PHE A C 1
ATOM 622 O O . PHE A 1 81 ? 40.690 9.650 -65.580 1.00 60.34 81 PHE A O 1
ATOM 629 N N . GLU A 1 82 ? 41.503 7.630 -65.019 1.00 63.25 82 GLU A N 1
ATOM 630 C CA . GLU A 1 82 ? 42.924 7.959 -65.218 1.00 63.25 82 GLU A CA 1
ATOM 631 C C . GLU A 1 82 ? 43.253 8.297 -66.681 1.00 63.25 82 GLU A C 1
ATOM 633 O O . GLU A 1 82 ? 44.055 9.191 -66.944 1.00 63.25 82 GLU A O 1
ATOM 638 N N . ILE A 1 83 ? 42.573 7.657 -67.638 1.00 69.12 83 ILE A N 1
ATOM 639 C CA . ILE A 1 83 ? 42.686 7.944 -69.081 1.00 69.12 83 ILE A CA 1
ATOM 640 C C . ILE A 1 83 ? 41.910 9.214 -69.487 1.00 69.12 83 ILE A C 1
ATOM 642 O O . ILE A 1 83 ? 42.070 9.727 -70.596 1.00 69.12 83 ILE A O 1
ATOM 646 N N . GLY A 1 84 ? 41.106 9.780 -68.580 1.00 59.22 84 GLY A N 1
ATOM 647 C CA . GLY A 1 84 ? 40.460 11.075 -68.770 1.00 59.22 84 GLY A CA 1
ATOM 648 C C . GLY A 1 84 ? 39.144 11.030 -69.546 1.00 59.22 84 GLY A C 1
ATOM 649 O O . GLY A 1 84 ? 38.842 11.980 -70.266 1.00 59.22 84 GLY A O 1
ATOM 650 N N . ASN A 1 85 ? 38.327 9.976 -69.407 1.00 68.81 85 ASN A N 1
ATOM 651 C CA . ASN A 1 85 ? 36.978 9.962 -69.985 1.00 68.81 85 ASN A CA 1
ATOM 652 C C . ASN A 1 85 ? 36.046 10.950 -69.234 1.00 68.81 85 ASN A C 1
ATOM 654 O O . ASN A 1 85 ? 35.602 10.666 -68.112 1.00 68.81 85 ASN A O 1
ATOM 658 N N . PRO A 1 86 ? 35.684 12.101 -69.837 1.00 65.50 86 PRO A N 1
ATOM 659 C CA . PRO A 1 86 ? 35.041 13.204 -69.121 1.00 65.50 86 PRO A CA 1
ATOM 660 C C . PRO A 1 86 ? 33.597 12.894 -68.708 1.00 65.50 86 PRO A C 1
ATOM 662 O O . PRO A 1 86 ? 33.078 13.490 -67.764 1.00 65.50 86 PRO A O 1
ATOM 665 N N . VAL A 1 87 ? 32.930 11.959 -69.392 1.00 61.47 87 VAL A N 1
ATOM 666 C CA . VAL A 1 87 ? 31.525 11.617 -69.131 1.00 61.47 87 VAL A CA 1
ATOM 667 C C . VAL A 1 87 ? 31.399 10.820 -67.834 1.00 61.47 87 VAL A C 1
ATOM 669 O O . VAL A 1 87 ? 30.561 11.140 -66.993 1.00 61.47 87 VAL A O 1
ATOM 672 N N . ARG A 1 88 ? 32.271 9.828 -67.624 1.00 60.94 88 ARG A N 1
ATOM 673 C CA . ARG A 1 88 ? 32.255 8.990 -66.415 1.00 60.94 88 ARG A CA 1
ATOM 674 C C . ARG A 1 88 ? 32.739 9.755 -65.184 1.00 60.94 88 ARG A C 1
ATOM 676 O O . ARG A 1 88 ? 32.095 9.672 -64.142 1.00 60.94 88 ARG A O 1
ATOM 683 N N . ALA A 1 89 ? 33.768 10.593 -65.331 1.00 61.56 89 ALA A N 1
ATOM 684 C CA . ALA A 1 89 ? 34.211 11.513 -64.281 1.00 61.56 89 ALA A CA 1
ATOM 685 C C . ALA A 1 89 ? 33.079 12.448 -63.817 1.00 61.56 89 ALA A C 1
ATOM 687 O O . ALA A 1 89 ? 32.865 12.637 -62.619 1.00 61.56 89 ALA A O 1
ATOM 688 N N . ARG A 1 90 ? 32.299 12.988 -64.764 1.00 68.25 90 ARG A N 1
ATOM 689 C CA . ARG A 1 90 ? 31.149 13.845 -64.458 1.00 68.25 90 ARG A CA 1
ATOM 690 C C . ARG A 1 90 ? 30.038 13.085 -63.742 1.00 68.25 90 ARG A C 1
ATOM 692 O O . ARG A 1 90 ? 29.479 13.623 -62.798 1.00 68.25 90 ARG A O 1
ATOM 699 N N . ILE A 1 91 ? 29.733 11.854 -64.157 1.00 75.06 91 ILE A N 1
ATOM 700 C CA . ILE A 1 91 ? 28.708 11.020 -63.511 1.00 75.06 91 ILE A CA 1
ATOM 701 C C . ILE A 1 91 ? 29.108 10.691 -62.069 1.00 75.06 91 ILE A C 1
ATOM 703 O O . ILE A 1 91 ? 28.310 10.910 -61.165 1.00 75.06 91 ILE A O 1
ATOM 707 N N . VAL A 1 92 ? 30.348 10.251 -61.830 1.00 73.94 92 VAL A N 1
ATOM 708 C CA . VAL A 1 92 ? 30.849 9.959 -60.474 1.00 73.94 92 VAL A CA 1
ATOM 709 C C . VAL A 1 92 ? 30.816 11.209 -59.597 1.00 73.94 92 VAL A C 1
ATOM 711 O O . VAL A 1 92 ? 30.366 11.151 -58.455 1.00 73.94 92 VAL A O 1
ATOM 714 N N . GLN A 1 93 ? 31.226 12.360 -60.134 1.00 71.75 93 GLN A N 1
ATOM 715 C CA . GLN A 1 93 ? 31.178 13.616 -59.393 1.00 71.75 93 GLN A CA 1
ATOM 716 C C . GLN A 1 93 ? 29.736 14.057 -59.097 1.00 71.75 93 GLN A C 1
ATOM 718 O O . GLN A 1 93 ? 29.458 14.523 -57.994 1.00 71.75 93 GLN A O 1
ATOM 723 N N . THR A 1 94 ? 28.807 13.885 -60.042 1.00 80.69 94 THR A N 1
ATOM 724 C CA . THR A 1 94 ? 27.377 14.148 -59.829 1.00 80.69 94 THR A CA 1
ATOM 725 C C . THR A 1 94 ? 26.808 13.236 -58.748 1.00 80.69 94 THR A C 1
ATOM 727 O O . THR A 1 94 ? 26.200 13.744 -57.813 1.00 80.69 94 THR A O 1
ATOM 730 N N . LEU A 1 95 ? 27.076 11.930 -58.808 1.00 77.69 95 LEU A N 1
ATOM 731 C CA . LEU A 1 95 ? 26.623 10.964 -57.804 1.00 77.69 95 LEU A CA 1
ATOM 732 C C . LEU A 1 95 ? 27.221 11.253 -56.424 1.00 77.69 95 LEU A C 1
ATOM 734 O O . LEU A 1 95 ? 26.516 11.180 -55.425 1.00 77.69 95 LEU A O 1
ATOM 738 N N . LYS A 1 96 ? 28.495 11.653 -56.347 1.00 72.94 96 LYS A N 1
ATOM 739 C CA . LYS A 1 96 ? 29.133 12.084 -55.094 1.00 72.94 96 LYS A CA 1
ATOM 740 C C . LYS A 1 96 ? 28.464 13.334 -54.520 1.00 72.94 96 LYS A C 1
ATOM 742 O O . LYS A 1 96 ? 28.221 13.406 -53.318 1.00 72.94 96 LYS A O 1
ATOM 747 N N . ASN A 1 97 ? 28.146 14.307 -55.372 1.00 79.75 97 ASN A N 1
ATOM 748 C CA . ASN A 1 97 ? 27.439 15.522 -54.971 1.00 79.75 97 ASN A CA 1
ATOM 749 C C . ASN A 1 97 ? 25.994 15.232 -54.541 1.00 79.75 97 ASN A C 1
ATOM 751 O O . ASN A 1 97 ? 25.482 15.898 -53.647 1.00 79.75 97 ASN A O 1
ATOM 755 N N . GLU A 1 98 ? 25.338 14.262 -55.172 1.00 77.00 98 GLU A N 1
ATOM 756 C CA . GLU A 1 98 ? 23.983 13.828 -54.843 1.00 77.00 98 GLU A CA 1
ATOM 757 C C . GLU A 1 98 ? 23.961 13.040 -53.528 1.00 77.00 98 GLU A C 1
ATOM 759 O O . GLU A 1 98 ? 23.194 13.379 -52.632 1.00 77.00 98 GLU A O 1
ATOM 764 N N . ALA A 1 99 ? 24.889 12.098 -53.338 1.00 72.75 99 ALA A N 1
ATOM 765 C CA . ALA A 1 99 ? 25.075 11.372 -52.084 1.00 72.75 99 ALA A CA 1
ATOM 766 C C . ALA A 1 99 ? 25.405 12.301 -50.907 1.00 72.75 99 ALA A C 1
ATOM 768 O O . ALA A 1 99 ? 24.857 12.126 -49.827 1.00 72.75 99 ALA A O 1
ATOM 769 N N . ALA A 1 100 ? 26.221 13.337 -51.121 1.00 71.25 100 ALA A N 1
ATOM 770 C CA . ALA A 1 100 ? 26.503 14.348 -50.099 1.00 71.25 100 ALA A CA 1
ATOM 771 C C . ALA A 1 100 ? 25.298 15.259 -49.783 1.00 71.25 100 ALA A C 1
ATOM 773 O O . ALA A 1 100 ? 25.250 15.871 -48.718 1.00 71.25 100 ALA A O 1
ATOM 774 N N . ARG A 1 101 ? 24.335 15.382 -50.708 1.00 74.06 101 ARG A N 1
ATOM 775 C CA . ARG A 1 101 ? 23.075 16.120 -50.501 1.00 74.06 101 ARG A CA 1
ATOM 776 C C . ARG A 1 101 ? 21.993 15.262 -49.854 1.00 74.06 101 ARG A C 1
ATOM 778 O O . ARG A 1 101 ? 21.047 15.818 -49.295 1.00 74.06 101 ARG A O 1
ATOM 785 N N . MET A 1 102 ? 22.114 13.939 -49.919 1.00 71.56 102 MET A N 1
ATOM 786 C CA . MET A 1 102 ? 21.242 13.038 -49.180 1.00 71.56 102 MET A CA 1
ATOM 787 C C . MET A 1 102 ? 21.580 13.119 -47.689 1.00 71.56 102 MET A C 1
ATOM 789 O O . MET A 1 102 ? 22.728 12.953 -47.286 1.00 71.56 102 MET A O 1
ATOM 793 N N . LYS A 1 103 ? 20.571 13.359 -46.846 1.00 62.38 103 LYS A N 1
ATOM 794 C CA . LYS A 1 103 ? 20.701 13.161 -45.398 1.00 62.38 103 LYS A CA 1
ATOM 795 C C . LYS A 1 103 ? 20.709 11.661 -45.125 1.00 62.38 103 LYS A C 1
ATOM 797 O O . LYS A 1 103 ? 19.663 11.068 -44.878 1.00 62.38 103 LYS A O 1
ATOM 802 N N . THR A 1 104 ? 21.873 11.036 -45.240 1.00 63.34 104 THR A N 1
ATOM 803 C CA . THR A 1 104 ? 22.052 9.656 -44.790 1.00 63.34 104 THR A CA 1
ATOM 804 C C . THR A 1 104 ? 22.004 9.625 -43.261 1.00 63.34 104 THR A C 1
ATOM 806 O O . THR A 1 104 ? 22.615 10.508 -42.649 1.00 63.34 104 THR A O 1
ATOM 809 N N . PRO A 1 105 ? 21.316 8.649 -42.640 1.00 63.38 105 PRO A N 1
ATOM 810 C CA . PRO A 1 105 ? 21.311 8.494 -41.190 1.00 63.38 105 PRO A CA 1
ATOM 811 C C . PRO A 1 105 ? 22.748 8.450 -40.680 1.00 63.38 105 PRO A C 1
ATOM 813 O O . PRO A 1 105 ? 23.563 7.662 -41.168 1.00 63.38 105 PRO A O 1
ATOM 816 N N . ASN A 1 106 ? 23.088 9.347 -39.758 1.00 71.06 106 ASN A N 1
ATOM 817 C CA . ASN A 1 106 ? 24.395 9.302 -39.137 1.00 71.06 106 ASN A CA 1
ATOM 818 C C . ASN A 1 106 ? 24.366 8.133 -38.146 1.00 71.06 106 ASN A C 1
ATOM 820 O O . ASN A 1 106 ? 23.559 8.176 -37.216 1.00 71.06 106 ASN A O 1
ATOM 824 N N . PRO A 1 107 ? 25.246 7.123 -38.267 1.00 67.44 107 PRO A N 1
ATOM 825 C CA . PRO A 1 107 ? 25.295 6.022 -37.306 1.00 67.44 107 PRO A CA 1
ATOM 826 C C . PRO A 1 107 ? 25.502 6.526 -35.873 1.00 67.44 107 PRO A C 1
ATOM 828 O O . PRO A 1 107 ? 25.180 5.819 -34.919 1.00 67.44 107 PRO A O 1
ATOM 831 N N . ARG A 1 108 ? 26.010 7.762 -35.713 1.00 74.31 108 ARG A N 1
ATOM 832 C CA . ARG A 1 108 ? 26.099 8.433 -34.424 1.00 74.31 108 ARG A CA 1
ATOM 833 C C . ARG A 1 108 ? 24.731 8.680 -33.766 1.00 74.31 108 ARG A C 1
ATOM 835 O O . ARG A 1 108 ? 24.545 8.438 -32.581 1.00 74.31 108 ARG A O 1
ATOM 842 N N . GLU A 1 109 ? 23.779 9.160 -34.550 1.00 77.44 109 GLU A N 1
ATOM 843 C CA . GLU A 1 109 ? 22.443 9.525 -34.076 1.00 77.44 109 GLU A CA 1
ATOM 844 C C . GLU A 1 109 ? 21.648 8.275 -33.675 1.00 77.44 109 GLU A C 1
ATOM 846 O O . GLU A 1 109 ? 20.957 8.280 -32.657 1.00 77.44 109 GLU A O 1
ATOM 851 N N . ASP A 1 110 ? 21.822 7.166 -34.400 1.00 80.38 110 ASP A N 1
ATOM 852 C CA . ASP A 1 110 ? 21.155 5.896 -34.092 1.00 80.38 110 ASP A CA 1
ATOM 853 C C . ASP A 1 110 ? 21.608 5.302 -32.748 1.00 80.38 110 ASP A C 1
ATOM 855 O O . ASP A 1 110 ? 20.776 4.811 -31.977 1.00 80.38 110 ASP A O 1
ATOM 859 N N . TRP A 1 111 ? 22.907 5.365 -32.417 1.00 85.56 111 TRP A N 1
ATOM 860 C CA . TRP A 1 111 ? 23.364 4.898 -31.102 1.00 85.56 111 TRP A CA 1
ATOM 861 C C . TRP A 1 111 ? 22.938 5.840 -29.979 1.00 85.56 111 TRP A C 1
ATOM 863 O O . TRP A 1 111 ? 22.569 5.359 -28.909 1.00 85.56 111 TRP A O 1
ATOM 873 N N . GLU A 1 112 ? 22.940 7.156 -30.209 1.00 85.88 112 GLU A N 1
ATOM 874 C CA . GLU A 1 112 ? 22.471 8.136 -29.225 1.00 85.88 112 GLU A CA 1
ATOM 875 C C . GLU A 1 112 ? 20.989 7.896 -28.901 1.00 85.88 112 GLU A C 1
ATOM 877 O O . GLU A 1 112 ? 20.621 7.792 -27.729 1.00 85.88 112 GLU A O 1
ATOM 882 N N . LEU A 1 113 ? 20.151 7.675 -29.919 1.00 87.69 113 LEU A N 1
ATOM 883 C CA . LEU A 1 113 ? 18.738 7.326 -29.748 1.00 87.69 113 LEU A CA 1
ATOM 884 C C . LEU A 1 113 ? 18.548 5.989 -29.022 1.00 87.69 113 LEU A C 1
ATOM 886 O O . LEU A 1 113 ? 17.691 5.879 -28.140 1.00 87.69 113 LEU A O 1
ATOM 890 N N . ALA A 1 114 ? 19.350 4.973 -29.345 1.00 87.75 114 ALA A N 1
ATOM 891 C CA . ALA A 1 114 ? 19.294 3.679 -28.668 1.00 87.75 114 ALA A CA 1
ATOM 892 C C . ALA A 1 114 ? 19.683 3.782 -27.182 1.00 87.75 114 ALA A C 1
ATOM 894 O O . ALA A 1 114 ? 19.034 3.172 -26.326 1.00 87.75 114 ALA A O 1
ATOM 895 N N . VAL A 1 115 ? 20.707 4.580 -26.860 1.00 90.25 115 VAL A N 1
ATOM 896 C CA . VAL A 1 115 ? 21.136 4.841 -25.479 1.00 90.25 115 VAL A CA 1
ATOM 897 C C . VAL A 1 115 ? 20.062 5.607 -24.715 1.00 90.25 115 VAL A C 1
ATOM 899 O O . VAL A 1 115 ? 19.701 5.188 -23.616 1.00 90.25 115 VAL A O 1
ATOM 902 N N . VAL A 1 116 ? 19.494 6.668 -25.295 1.00 94.12 116 VAL A N 1
ATOM 903 C CA . VAL A 1 116 ? 18.401 7.435 -24.673 1.00 94.12 116 VAL A CA 1
ATOM 904 C C . VAL A 1 116 ? 17.199 6.537 -24.396 1.00 94.12 116 VAL A C 1
ATOM 906 O O . VAL A 1 116 ? 16.679 6.538 -23.282 1.00 94.12 116 VAL A O 1
ATOM 909 N N . LYS A 1 117 ? 16.801 5.698 -25.359 1.00 93.81 117 LYS A N 1
ATOM 910 C CA . LYS A 1 117 ? 15.697 4.746 -25.183 1.00 93.81 117 LYS A CA 1
ATOM 911 C C . LYS A 1 117 ? 15.964 3.756 -24.047 1.00 93.81 117 LYS A C 1
ATOM 913 O O . LYS A 1 117 ? 15.064 3.462 -23.261 1.00 93.81 117 LYS A O 1
ATOM 918 N N . ARG A 1 118 ? 17.195 3.249 -23.937 1.00 93.81 118 ARG A N 1
ATOM 919 C CA . ARG A 1 118 ? 17.589 2.338 -22.855 1.00 93.81 118 ARG A CA 1
ATOM 920 C C . ARG A 1 118 ? 17.584 3.035 -21.495 1.00 93.81 118 ARG A C 1
ATOM 922 O O . ARG A 1 118 ? 17.075 2.463 -20.539 1.00 93.81 118 ARG A O 1
ATOM 929 N N . LEU A 1 119 ? 18.108 4.259 -21.416 1.00 95.62 119 LEU A N 1
ATOM 930 C CA . LEU A 1 119 ? 18.093 5.060 -20.191 1.00 95.62 119 LEU A CA 1
ATOM 931 C C . LEU A 1 119 ? 16.664 5.379 -19.747 1.00 95.62 119 LEU A C 1
ATOM 933 O O . LEU A 1 119 ? 16.354 5.209 -18.575 1.00 95.62 119 LEU A O 1
ATOM 937 N N . MET A 1 120 ? 15.783 5.769 -20.671 1.00 95.12 120 MET A N 1
ATOM 938 C CA . MET A 1 120 ? 14.368 5.994 -20.366 1.00 95.12 120 MET A CA 1
ATOM 939 C C . MET A 1 120 ? 13.696 4.740 -19.803 1.00 95.12 120 MET A C 1
ATOM 941 O O . MET A 1 120 ? 13.058 4.817 -18.759 1.00 95.12 120 MET A O 1
ATOM 945 N N . SER A 1 121 ? 13.891 3.582 -20.440 1.00 96.12 121 SER A N 1
ATOM 946 C CA . SER A 1 121 ? 13.319 2.319 -19.958 1.00 96.12 121 SER A CA 1
ATOM 947 C C . SER A 1 121 ? 13.847 1.932 -18.571 1.00 96.12 121 SER A C 1
ATOM 949 O O . SER A 1 121 ? 13.094 1.432 -17.736 1.00 96.12 121 SER A O 1
ATOM 951 N N . GLU A 1 122 ? 15.125 2.193 -18.296 1.00 95.00 122 GLU A N 1
ATOM 952 C CA . GLU A 1 122 ? 15.716 1.938 -16.983 1.00 95.00 122 GLU A CA 1
ATOM 953 C C . GLU A 1 122 ? 15.162 2.891 -15.914 1.00 95.00 122 GLU A C 1
ATOM 955 O O . GLU A 1 122 ? 14.843 2.458 -14.807 1.00 95.00 122 GLU A O 1
ATOM 960 N N . ILE A 1 123 ? 14.984 4.172 -16.251 1.00 94.81 123 ILE A N 1
ATOM 961 C CA . ILE A 1 123 ? 14.357 5.165 -15.369 1.00 94.81 123 ILE A CA 1
ATOM 962 C C . ILE A 1 123 ? 12.914 4.759 -15.059 1.00 94.81 123 ILE A C 1
ATOM 964 O O . ILE A 1 123 ? 12.536 4.746 -13.892 1.00 94.81 123 ILE A O 1
ATOM 968 N N . GLU A 1 124 ? 12.125 4.372 -16.063 1.00 96.31 124 GLU A N 1
ATOM 969 C CA . GLU A 1 124 ? 10.752 3.886 -15.869 1.00 96.31 124 GLU A CA 1
ATOM 970 C C . GLU A 1 124 ? 10.711 2.677 -14.928 1.00 96.31 124 GLU A C 1
ATOM 972 O O . GLU A 1 124 ? 9.902 2.632 -14.000 1.00 96.31 124 GLU A O 1
ATOM 977 N N . ARG A 1 125 ? 11.634 1.723 -15.106 1.00 96.06 125 ARG A N 1
ATOM 978 C CA . ARG A 1 125 ? 11.761 0.551 -14.232 1.00 96.06 125 ARG A CA 1
ATOM 979 C C . ARG A 1 125 ? 12.067 0.945 -12.784 1.00 96.06 125 ARG A C 1
ATOM 981 O O . ARG A 1 125 ? 11.479 0.379 -11.862 1.00 96.06 125 ARG A O 1
ATOM 988 N N . ILE A 1 126 ? 12.984 1.892 -12.578 1.00 95.75 126 ILE A N 1
ATOM 989 C CA . ILE A 1 126 ? 13.357 2.388 -11.246 1.00 95.75 126 ILE A CA 1
ATOM 990 C C . ILE A 1 126 ? 12.183 3.129 -10.601 1.00 95.75 126 ILE A C 1
ATOM 992 O O . ILE A 1 126 ? 11.849 2.845 -9.455 1.00 95.75 126 ILE A O 1
ATOM 996 N N . VAL A 1 127 ? 11.520 4.024 -11.338 1.00 96.25 127 VAL A N 1
ATOM 997 C CA . VAL A 1 127 ? 10.356 4.777 -10.849 1.00 96.25 127 VAL A CA 1
ATOM 998 C C . VAL A 1 127 ? 9.229 3.831 -10.450 1.00 96.25 127 VAL A C 1
ATOM 1000 O O . VAL A 1 127 ? 8.664 3.984 -9.371 1.00 96.25 127 VAL A O 1
ATOM 1003 N N . GLN A 1 128 ? 8.933 2.813 -11.259 1.00 93.62 128 GLN A N 1
ATOM 1004 C CA . GLN A 1 128 ? 7.893 1.845 -10.921 1.00 93.62 128 GLN A CA 1
ATOM 1005 C C . GLN A 1 128 ? 8.241 1.045 -9.657 1.00 93.62 128 GLN A C 1
ATOM 1007 O O . GLN A 1 128 ? 7.372 0.802 -8.819 1.00 93.62 128 GLN A O 1
ATOM 1012 N N . ALA A 1 129 ? 9.508 0.655 -9.493 1.00 92.06 129 ALA A N 1
ATOM 1013 C CA . ALA A 1 129 ? 9.967 -0.007 -8.276 1.00 92.06 129 ALA A CA 1
ATOM 1014 C C . ALA A 1 129 ? 9.833 0.906 -7.045 1.00 92.06 129 ALA A C 1
ATOM 1016 O O . ALA A 1 129 ? 9.444 0.433 -5.979 1.00 92.06 129 ALA A O 1
ATOM 1017 N N . GLU A 1 130 ? 10.107 2.200 -7.199 1.00 89.06 130 GLU A N 1
ATOM 1018 C CA . GLU A 1 130 ? 10.001 3.184 -6.122 1.00 89.06 130 GLU A CA 1
ATOM 1019 C C . GLU A 1 130 ? 8.546 3.468 -5.732 1.00 89.06 130 GLU A C 1
ATOM 1021 O O . GLU A 1 130 ? 8.214 3.478 -4.549 1.00 89.06 130 GLU A O 1
ATOM 1026 N N . ILE A 1 131 ? 7.645 3.601 -6.712 1.00 89.38 131 ILE A N 1
ATOM 1027 C CA . ILE A 1 131 ? 6.199 3.713 -6.466 1.00 89.38 131 ILE A CA 1
ATOM 1028 C C . ILE A 1 131 ? 5.709 2.499 -5.674 1.00 89.38 131 ILE A C 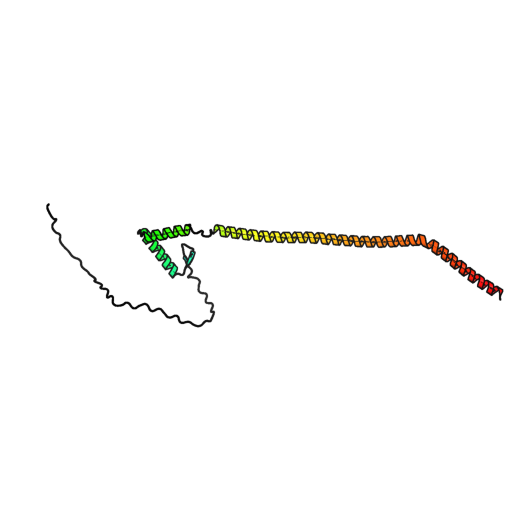1
ATOM 1030 O O . ILE A 1 131 ? 5.023 2.661 -4.666 1.00 89.38 131 ILE A O 1
ATOM 1034 N N . ASN A 1 132 ? 6.096 1.290 -6.089 1.00 87.12 132 ASN A N 1
ATOM 1035 C CA . ASN A 1 132 ? 5.692 0.061 -5.409 1.00 87.12 132 ASN A CA 1
ATOM 1036 C C . ASN A 1 132 ? 6.232 -0.005 -3.968 1.00 87.12 132 ASN A C 1
ATOM 1038 O O . ASN A 1 132 ? 5.515 -0.447 -3.073 1.00 87.12 132 ASN A O 1
ATOM 1042 N N . ARG A 1 133 ? 7.469 0.451 -3.721 1.00 83.44 133 ARG A N 1
ATOM 1043 C CA . ARG A 1 133 ? 8.037 0.545 -2.364 1.00 83.44 133 ARG A CA 1
ATOM 1044 C C . ARG A 1 133 ? 7.266 1.530 -1.497 1.00 83.44 133 ARG A C 1
ATOM 1046 O O . ARG A 1 133 ? 6.829 1.151 -0.420 1.00 83.44 133 ARG A O 1
ATOM 1053 N N . ASN A 1 134 ? 7.036 2.742 -1.991 1.00 84.50 134 ASN A N 1
ATOM 1054 C CA . ASN A 1 134 ? 6.354 3.797 -1.244 1.00 84.50 134 ASN A CA 1
ATOM 1055 C C . ASN A 1 134 ? 4.881 3.443 -0.953 1.00 84.50 134 ASN A C 1
ATOM 1057 O O . ASN A 1 134 ? 4.361 3.719 0.127 1.00 84.50 134 ASN A O 1
ATOM 1061 N N . GLN A 1 135 ? 4.202 2.775 -1.890 1.00 80.81 135 GLN A N 1
ATOM 1062 C CA . GLN A 1 135 ? 2.866 2.224 -1.646 1.00 80.81 135 GLN A CA 1
ATOM 1063 C C . GLN A 1 135 ? 2.895 1.157 -0.550 1.00 80.81 135 GLN A C 1
ATOM 1065 O O . GLN A 1 135 ? 2.070 1.203 0.358 1.00 80.81 135 GLN A O 1
ATOM 1070 N N . ASN A 1 136 ? 3.848 0.225 -0.606 1.00 76.56 136 ASN A N 1
ATOM 1071 C CA . ASN A 1 136 ? 3.947 -0.855 0.371 1.00 76.56 136 ASN A CA 1
ATOM 1072 C C . ASN A 1 136 ? 4.345 -0.353 1.771 1.00 76.56 136 ASN A C 1
ATOM 1074 O O . ASN A 1 136 ? 3.806 -0.835 2.763 1.00 76.56 136 ASN A O 1
ATOM 1078 N N . GLU A 1 137 ? 5.233 0.640 1.867 1.00 74.88 137 GLU A N 1
ATOM 1079 C CA . GLU A 1 137 ? 5.601 1.277 3.138 1.00 74.88 137 GLU A CA 1
ATOM 1080 C C . GLU A 1 137 ? 4.425 2.046 3.752 1.00 74.88 137 GLU A C 1
ATOM 1082 O O . GLU A 1 137 ? 4.127 1.858 4.932 1.00 74.88 137 GLU A O 1
ATOM 1087 N N . ASN A 1 138 ? 3.696 2.842 2.961 1.00 69.56 138 ASN A N 1
ATOM 1088 C CA . ASN A 1 138 ? 2.530 3.574 3.465 1.00 69.56 138 ASN A CA 1
ATOM 1089 C C . ASN A 1 138 ? 1.373 2.647 3.862 1.00 69.56 138 ASN A C 1
ATOM 1091 O O . ASN A 1 138 ? 0.748 2.860 4.899 1.00 69.56 138 ASN A O 1
ATOM 1095 N N . LEU A 1 139 ? 1.086 1.610 3.067 1.00 68.00 139 LEU A N 1
ATOM 1096 C CA . LEU A 1 139 ? 0.046 0.629 3.388 1.00 68.00 139 LEU A CA 1
ATOM 1097 C C . LEU A 1 139 ? 0.426 -0.199 4.619 1.00 68.00 139 LEU A C 1
ATOM 1099 O O . LEU A 1 139 ? -0.397 -0.363 5.515 1.00 68.00 139 LEU A O 1
ATOM 1103 N N . GLY A 1 140 ? 1.669 -0.682 4.690 1.00 64.69 140 GLY A N 1
ATOM 1104 C CA . GLY A 1 140 ? 2.155 -1.476 5.816 1.00 64.69 140 GLY A CA 1
ATOM 1105 C C . GLY A 1 140 ? 2.125 -0.696 7.128 1.00 64.69 140 GLY A C 1
ATOM 1106 O O . GLY A 1 140 ? 1.586 -1.185 8.118 1.00 64.69 140 GLY A O 1
ATOM 1107 N N . HIS A 1 141 ? 2.631 0.539 7.129 1.00 64.88 141 HIS A N 1
ATOM 1108 C CA . HIS A 1 141 ? 2.654 1.367 8.332 1.00 64.88 141 HIS A CA 1
ATOM 1109 C C . HIS A 1 141 ? 1.247 1.808 8.756 1.00 64.88 141 HIS A C 1
ATOM 1111 O O . HIS A 1 141 ? 0.924 1.761 9.939 1.00 64.88 141 HIS A O 1
ATOM 1117 N N . SER A 1 142 ? 0.384 2.203 7.813 1.00 69.56 142 SER A N 1
ATOM 1118 C CA . SER A 1 142 ? -0.970 2.661 8.144 1.00 69.56 142 SER A CA 1
ATOM 1119 C C . SER A 1 142 ? -1.870 1.530 8.644 1.00 69.56 142 SER A C 1
ATOM 1121 O O . SER A 1 142 ? -2.659 1.753 9.556 1.00 69.56 142 SER A O 1
ATOM 1123 N N . VAL A 1 143 ? -1.781 0.331 8.059 1.00 72.06 143 VAL A N 1
ATOM 1124 C CA . VAL A 1 143 ? -2.640 -0.799 8.447 1.00 72.06 143 VAL A CA 1
ATOM 1125 C C . VAL A 1 143 ? -2.218 -1.375 9.793 1.00 72.06 143 VAL A C 1
ATOM 1127 O O . VAL A 1 143 ? -3.083 -1.628 10.626 1.00 72.06 143 VAL A O 1
ATOM 1130 N N . LEU A 1 144 ? -0.912 -1.544 10.034 1.00 70.88 144 LEU A N 1
ATOM 1131 C CA . LEU A 1 144 ? -0.424 -2.014 11.334 1.00 70.88 144 LEU A CA 1
ATOM 1132 C C . LEU A 1 144 ? -0.772 -1.017 12.445 1.00 70.88 144 LEU A C 1
ATOM 1134 O O . LEU A 1 144 ? -1.273 -1.418 13.490 1.00 70.88 144 LEU A O 1
ATOM 1138 N N . GLN A 1 145 ? -0.604 0.282 12.187 1.00 79.12 145 GLN A N 1
ATOM 1139 C CA . GLN A 1 145 ? -0.927 1.324 13.158 1.00 79.12 145 GLN A CA 1
ATOM 1140 C C . GLN A 1 145 ? -2.433 1.409 13.459 1.00 79.12 145 GLN A C 1
ATOM 1142 O O . GLN A 1 145 ? -2.810 1.636 14.609 1.00 79.12 145 GLN A O 1
ATOM 1147 N N . GLU A 1 146 ? -3.306 1.202 12.466 1.00 82.94 146 GLU A N 1
ATOM 1148 C CA . GLU A 1 146 ? -4.753 1.153 12.715 1.00 82.94 146 GLU A CA 1
ATOM 1149 C C . GLU A 1 146 ? -5.155 -0.11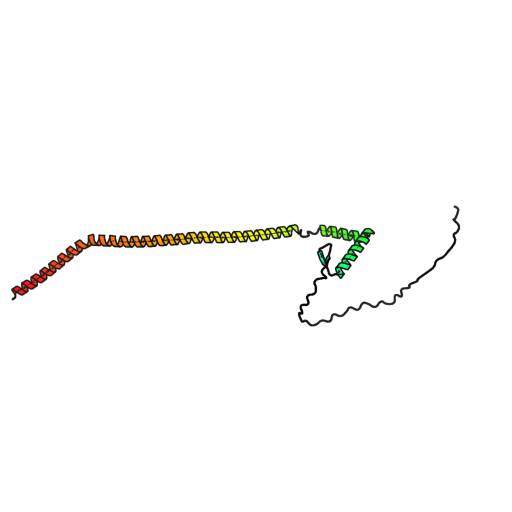7 13.475 1.00 82.94 146 GLU A C 1
ATOM 1151 O O . GLU A 1 146 ? -5.962 -0.041 14.395 1.00 82.94 146 GLU A O 1
ATOM 1156 N N . GLN A 1 147 ? -4.554 -1.271 13.166 1.00 86.12 147 GLN A N 1
ATOM 1157 C CA . GLN A 1 147 ? -4.809 -2.513 13.904 1.00 86.12 147 GLN A CA 1
ATOM 1158 C C . GLN A 1 147 ? -4.395 -2.406 15.376 1.00 86.12 147 GLN A C 1
ATOM 1160 O O . GLN A 1 147 ? -5.177 -2.755 16.259 1.00 86.12 147 GLN A O 1
ATOM 1165 N N . GLU A 1 148 ? -3.203 -1.874 15.652 1.00 86.50 148 GLU A N 1
ATOM 1166 C CA . GLU A 1 148 ? -2.734 -1.621 17.021 1.00 86.50 148 GLU A CA 1
ATOM 1167 C C . GLU A 1 148 ? -3.666 -0.652 17.762 1.00 86.50 148 GLU A C 1
ATOM 1169 O O . GLU A 1 148 ? -3.993 -0.847 18.937 1.00 86.50 148 GLU A O 1
ATOM 1174 N N . ARG A 1 149 ? -4.144 0.385 17.065 1.00 87.31 149 ARG A N 1
ATOM 1175 C CA . ARG A 1 149 ? -5.103 1.349 17.608 1.00 87.31 149 ARG A CA 1
ATOM 1176 C C . ARG A 1 149 ? -6.448 0.696 17.931 1.00 87.31 149 ARG A C 1
ATOM 1178 O O . ARG A 1 149 ? -6.982 0.934 19.014 1.00 87.31 149 ARG A O 1
ATOM 1185 N N . GLU A 1 150 ? -6.995 -0.121 17.036 1.00 92.00 150 GLU A N 1
ATOM 1186 C CA . GLU A 1 150 ? -8.241 -0.860 17.266 1.00 92.00 150 GLU A CA 1
ATOM 1187 C C . GLU A 1 150 ? -8.118 -1.845 18.434 1.00 92.00 150 GLU A C 1
ATOM 1189 O O . GLU A 1 150 ? -9.051 -1.987 19.228 1.00 92.00 150 GLU A O 1
ATOM 1194 N N . GLU A 1 151 ? -6.970 -2.508 18.573 1.00 93.19 151 GLU A N 1
ATOM 1195 C CA . GLU A 1 151 ? -6.716 -3.436 19.673 1.00 93.19 151 GLU A CA 1
ATOM 1196 C C . GLU A 1 151 ? -6.640 -2.708 21.021 1.00 93.19 151 GLU A C 1
ATOM 1198 O O . GLU A 1 151 ? -7.273 -3.138 21.989 1.00 93.19 151 GLU A O 1
ATOM 1203 N N . LEU A 1 152 ? -5.969 -1.552 21.073 1.00 92.56 152 LEU A N 1
ATOM 1204 C CA . LEU A 1 152 ? -5.955 -0.677 22.249 1.00 92.56 152 LEU A CA 1
ATOM 1205 C C . LEU A 1 152 ? -7.357 -0.185 22.623 1.00 92.56 152 LEU A C 1
ATOM 1207 O O . LEU A 1 152 ? -7.731 -0.229 23.798 1.00 92.56 152 LEU A O 1
ATOM 1211 N N . ILE A 1 153 ? -8.153 0.255 21.645 1.00 93.19 153 ILE A N 1
ATOM 1212 C CA . ILE A 1 153 ? -9.548 0.662 21.873 1.00 93.19 153 ILE A CA 1
ATOM 1213 C C . ILE A 1 153 ? -10.348 -0.510 22.449 1.00 93.19 153 ILE A C 1
ATOM 1215 O O . ILE A 1 153 ? -11.004 -0.369 23.475 1.00 93.19 153 ILE A O 1
ATOM 1219 N N . ARG A 1 154 ? -10.240 -1.704 21.862 1.00 95.81 154 ARG A N 1
ATOM 1220 C CA . ARG A 1 154 ? -10.962 -2.887 22.344 1.00 95.81 154 ARG A CA 1
ATOM 1221 C C . ARG A 1 154 ? -10.556 -3.277 23.767 1.00 95.81 154 ARG A C 1
ATOM 1223 O O . ARG A 1 154 ? -11.421 -3.588 24.585 1.00 95.81 154 ARG A O 1
ATOM 1230 N N . ALA A 1 155 ? -9.258 -3.269 24.064 1.00 95.50 155 ALA A N 1
ATOM 1231 C CA . ALA A 1 155 ? -8.738 -3.604 25.386 1.00 95.50 155 ALA A CA 1
ATOM 1232 C C . ALA A 1 155 ? -9.196 -2.589 26.444 1.00 95.50 155 ALA A C 1
ATOM 1234 O O . ALA A 1 155 ? -9.662 -2.976 27.517 1.00 95.50 155 ALA A O 1
ATOM 1235 N N . THR A 1 156 ? -9.116 -1.295 26.126 1.00 93.94 156 THR A N 1
ATOM 1236 C CA . THR A 1 156 ? -9.573 -0.225 27.024 1.00 93.94 156 THR A CA 1
ATOM 1237 C C . THR A 1 156 ? -11.082 -0.261 27.236 1.00 93.94 156 THR A C 1
ATOM 1239 O O . THR A 1 156 ? -11.522 -0.176 28.37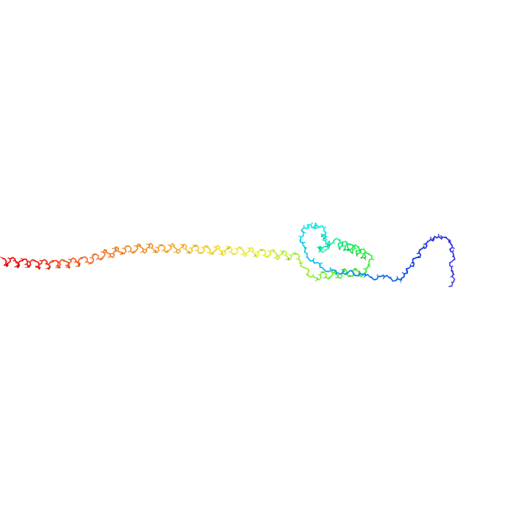9 1.00 93.94 156 THR A O 1
ATOM 1242 N N . GLU A 1 157 ? -11.884 -0.477 26.192 1.00 95.88 157 GLU A N 1
ATOM 1243 C CA . GLU A 1 157 ? -13.334 -0.637 26.322 1.00 95.88 157 GLU A CA 1
ATOM 1244 C C . GLU A 1 157 ? -13.707 -1.827 27.208 1.00 95.88 157 GLU A C 1
ATOM 1246 O O . GLU A 1 157 ? -14.591 -1.710 28.057 1.00 95.88 157 GLU A O 1
ATOM 1251 N N . ALA A 1 158 ? -13.039 -2.970 27.033 1.00 96.19 158 ALA A N 1
ATOM 1252 C CA . ALA A 1 158 ? -13.280 -4.151 27.855 1.00 96.19 158 ALA A CA 1
ATOM 1253 C C . ALA A 1 158 ? -12.955 -3.877 29.329 1.00 96.19 158 ALA A C 1
ATOM 1255 O O . ALA A 1 158 ? -13.758 -4.200 30.207 1.00 96.19 158 ALA A O 1
ATOM 1256 N N . HIS A 1 159 ? -11.818 -3.228 29.589 1.00 96.38 159 HIS A N 1
ATOM 1257 C CA . HIS A 1 159 ? -11.415 -2.856 30.939 1.00 96.38 159 HIS A CA 1
ATOM 1258 C C . HIS A 1 159 ? -12.401 -1.870 31.578 1.00 96.38 159 HIS A C 1
ATOM 1260 O O . HIS A 1 159 ? -12.884 -2.118 32.679 1.00 96.38 159 HIS A O 1
ATOM 1266 N N . VAL A 1 160 ? -12.775 -0.799 30.870 1.00 96.81 160 VAL A N 1
ATOM 1267 C CA . VAL A 1 160 ? -13.737 0.199 31.362 1.00 96.81 160 VAL A CA 1
ATOM 1268 C C . VAL A 1 160 ? -15.099 -0.434 31.630 1.00 96.81 160 VAL A C 1
ATOM 1270 O O . VAL A 1 160 ? -15.672 -0.191 32.685 1.00 96.81 160 VAL A O 1
ATOM 1273 N N . ARG A 1 161 ? -15.610 -1.287 30.731 1.00 96.38 161 ARG A N 1
ATOM 1274 C CA . ARG A 1 161 ? -16.885 -1.993 30.949 1.00 96.38 161 ARG A CA 1
ATOM 1275 C C . ARG A 1 161 ? -16.846 -2.868 32.193 1.00 96.38 161 ARG A C 1
ATOM 1277 O O . ARG A 1 161 ? -17.816 -2.880 32.943 1.00 96.38 161 ARG A O 1
ATOM 1284 N N . GLN A 1 162 ? -15.751 -3.594 32.407 1.00 95.62 162 GLN A N 1
ATOM 1285 C CA . GLN A 1 162 ? -15.600 -4.442 33.584 1.00 95.62 162 GLN A CA 1
ATOM 1286 C C . GLN A 1 162 ? -15.555 -3.603 34.865 1.00 95.62 162 GLN A C 1
ATOM 1288 O O . GLN A 1 162 ? -16.308 -3.882 35.793 1.00 95.62 162 GLN A O 1
ATOM 1293 N N . THR A 1 163 ? -14.723 -2.562 34.902 1.00 96.50 163 THR A N 1
ATOM 1294 C CA . THR A 1 163 ? -14.588 -1.682 36.070 1.00 96.50 163 THR A CA 1
ATOM 1295 C C . THR A 1 163 ? -15.902 -0.966 36.381 1.00 96.50 163 THR A C 1
ATOM 1297 O O . THR A 1 163 ? -16.393 -1.059 37.503 1.00 96.50 163 THR A O 1
ATOM 1300 N N . MET A 1 164 ? -16.543 -0.359 35.376 1.00 95.75 164 MET A N 1
ATOM 1301 C CA . MET A 1 164 ? -17.837 0.305 35.553 1.00 95.75 164 MET A CA 1
ATOM 1302 C C . MET A 1 164 ? -18.931 -0.661 36.011 1.00 95.75 164 MET A C 1
ATOM 1304 O O . MET A 1 164 ? -19.786 -0.270 36.797 1.00 95.75 164 MET A O 1
ATOM 1308 N N . ALA A 1 165 ? -18.937 -1.915 35.544 1.00 95.19 165 ALA A N 1
ATOM 1309 C CA . ALA A 1 165 ? -19.926 -2.894 35.990 1.00 95.19 165 ALA A CA 1
ATOM 1310 C C . ALA A 1 165 ? -19.814 -3.172 37.497 1.00 95.19 165 ALA A C 1
ATOM 1312 O O . ALA A 1 165 ? -20.839 -3.226 38.177 1.00 95.19 165 ALA A O 1
ATOM 1313 N N . TYR A 1 166 ? -18.590 -3.298 38.022 1.00 95.38 166 TYR A N 1
ATOM 1314 C CA . TYR A 1 166 ? -18.367 -3.459 39.460 1.00 95.38 166 TYR A CA 1
ATOM 1315 C C . TYR A 1 166 ? -18.759 -2.207 40.246 1.00 95.38 166 TYR A C 1
ATOM 1317 O O . TYR A 1 166 ? -19.482 -2.323 41.232 1.00 95.38 166 TYR A O 1
ATOM 1325 N N . GLU A 1 167 ? -18.351 -1.022 39.787 1.00 95.81 167 GLU A N 1
ATOM 1326 C CA . GLU A 1 167 ? -18.684 0.248 40.446 1.00 95.81 167 GLU A CA 1
ATOM 1327 C C . GLU A 1 167 ? -20.200 0.488 40.497 1.00 95.81 167 GLU A C 1
ATOM 1329 O O . GLU A 1 167 ? -20.743 0.838 41.543 1.00 95.81 167 GLU A O 1
ATOM 1334 N N . ILE A 1 168 ? -20.909 0.246 39.388 1.00 95.69 168 ILE A N 1
ATOM 1335 C CA . ILE A 1 168 ? -22.372 0.364 39.329 1.00 95.69 168 ILE A CA 1
ATOM 1336 C C . ILE A 1 168 ? -23.026 -0.643 40.274 1.00 95.69 168 ILE A C 1
ATOM 1338 O O . ILE A 1 168 ? -23.973 -0.289 40.972 1.00 95.69 168 ILE A O 1
ATOM 1342 N N . GLN A 1 169 ? -22.544 -1.889 40.308 1.00 94.75 169 GLN A N 1
ATOM 1343 C CA . GLN A 1 169 ? -23.094 -2.909 41.197 1.00 94.75 169 GLN A CA 1
ATOM 1344 C C . GLN A 1 169 ? -22.911 -2.525 42.670 1.00 94.75 169 GLN A C 1
ATOM 1346 O O . GLN A 1 169 ? -23.855 -2.645 43.448 1.00 94.75 169 GLN A O 1
ATOM 1351 N N . GLU A 1 170 ? -21.727 -2.052 43.052 1.00 95.38 170 GLU A N 1
ATOM 1352 C CA . GLU A 1 170 ? -21.439 -1.620 44.419 1.00 95.38 170 GLU A CA 1
ATOM 1353 C C . GLU A 1 170 ? -22.305 -0.420 44.818 1.00 95.38 170 GLU A C 1
ATOM 1355 O O . GLU A 1 170 ? -22.956 -0.446 45.864 1.00 95.38 170 GLU A O 1
ATOM 1360 N N . GLN A 1 171 ? -22.409 0.584 43.944 1.00 95.31 171 GLN A N 1
ATOM 1361 C CA . GLN A 1 171 ? -23.249 1.753 44.187 1.00 95.31 171 GLN A CA 1
ATOM 1362 C C . GLN A 1 171 ? -24.731 1.376 44.321 1.00 95.31 171 GLN A C 1
ATOM 1364 O O . GLN A 1 171 ? -25.425 1.865 45.214 1.00 95.31 171 GLN A O 1
ATOM 1369 N N . LEU A 1 172 ? -25.208 0.464 43.472 1.00 95.06 172 LEU A N 1
ATOM 1370 C CA . LEU A 1 172 ? -26.582 -0.027 43.499 1.00 95.06 172 LEU A CA 1
ATOM 1371 C C . LEU A 1 172 ? -26.879 -0.818 44.780 1.00 95.06 172 LEU A C 1
ATOM 1373 O O . LEU A 1 172 ? -27.964 -0.677 45.340 1.00 95.06 172 LEU A O 1
ATOM 1377 N N . ILE A 1 173 ? -25.919 -1.604 45.276 1.00 95.25 173 ILE A N 1
ATOM 1378 C CA . ILE A 1 173 ? -26.026 -2.287 46.572 1.00 95.25 173 ILE A CA 1
ATOM 1379 C C . ILE A 1 173 ? -26.148 -1.260 47.702 1.00 95.25 173 ILE A C 1
ATOM 1381 O O . ILE A 1 173 ? -27.065 -1.364 48.513 1.00 95.25 173 ILE A O 1
ATOM 1385 N N . ILE A 1 174 ? -25.277 -0.249 47.737 1.00 95.44 174 ILE A N 1
ATOM 1386 C CA . ILE A 1 174 ? -25.288 0.785 48.783 1.00 95.44 174 ILE A CA 1
ATOM 1387 C C . ILE A 1 174 ? -26.633 1.528 48.821 1.00 95.44 174 ILE A C 1
ATOM 1389 O O . ILE A 1 174 ? -27.147 1.818 49.902 1.00 95.44 174 ILE A O 1
ATOM 1393 N N . GLU A 1 175 ? -27.216 1.820 47.659 1.00 94.75 175 GLU A N 1
ATOM 1394 C CA . GLU A 1 175 ? -28.442 2.614 47.565 1.00 94.75 175 GLU A CA 1
ATOM 1395 C C . GLU A 1 175 ? -29.726 1.794 47.773 1.00 94.75 175 GLU A C 1
ATOM 1397 O O . GLU A 1 175 ? -30.625 2.225 48.502 1.00 94.75 175 GLU A O 1
ATOM 1402 N N . LEU A 1 176 ? -29.829 0.612 47.155 1.00 95.06 176 LEU A N 1
ATOM 1403 C CA . LEU A 1 176 ? -31.062 -0.183 47.169 1.00 95.06 176 LEU A CA 1
ATOM 1404 C C . LEU A 1 176 ? -31.163 -1.127 48.365 1.00 95.06 176 LEU A C 1
ATOM 1406 O O . LEU A 1 176 ? -32.274 -1.374 48.834 1.00 95.06 176 LEU A O 1
ATOM 1410 N N . GLN A 1 177 ? -30.049 -1.648 48.887 1.00 94.75 177 GLN A N 1
ATOM 1411 C CA . GLN A 1 177 ? -30.089 -2.600 49.999 1.00 94.75 177 GLN A CA 1
ATOM 1412 C C . GLN A 1 177 ? -30.830 -2.079 51.242 1.00 94.75 177 GLN A C 1
ATOM 1414 O O . GLN A 1 177 ? -31.696 -2.808 51.729 1.00 94.75 177 GLN A O 1
ATOM 1419 N N . PRO A 1 178 ? -30.597 -0.849 51.749 1.00 95.38 178 PRO A N 1
ATOM 1420 C CA . PRO A 1 178 ? -31.332 -0.366 52.919 1.00 95.38 178 PRO A CA 1
ATOM 1421 C C . PRO A 1 178 ? -32.834 -0.194 52.646 1.00 95.38 178 PRO A C 1
ATOM 1423 O O . PRO A 1 178 ? -33.651 -0.427 53.536 1.00 95.38 178 PRO A O 1
ATOM 1426 N N . GLN A 1 179 ? -33.214 0.179 51.419 1.00 95.38 179 GLN A N 1
ATOM 1427 C CA . GLN A 1 179 ? -34.619 0.352 51.038 1.00 95.38 179 GLN A CA 1
ATOM 1428 C C . GLN A 1 179 ? -35.340 -0.995 50.961 1.00 95.38 179 GLN A C 1
ATOM 1430 O O . GLN A 1 179 ? -36.421 -1.156 51.527 1.00 95.38 179 GLN A O 1
ATOM 1435 N N . ILE A 1 180 ? -34.712 -1.974 50.305 1.00 95.50 180 ILE A N 1
ATOM 1436 C CA . ILE A 1 180 ? -35.241 -3.333 50.185 1.00 95.50 180 ILE A CA 1
ATOM 1437 C C . ILE A 1 180 ? -35.312 -3.994 51.564 1.00 95.50 180 ILE A C 1
ATOM 1439 O O . ILE A 1 180 ? -36.317 -4.625 51.874 1.00 95.50 180 ILE A O 1
ATOM 1443 N N . GLU A 1 181 ? -34.297 -3.831 52.420 1.00 95.88 181 GLU A N 1
ATOM 1444 C CA . GLU A 1 181 ? -34.313 -4.407 53.769 1.00 95.88 181 GLU A CA 1
ATOM 1445 C C . GLU A 1 181 ? -35.440 -3.814 54.625 1.00 95.88 181 GLU A C 1
ATOM 1447 O O . GLU A 1 181 ? -36.133 -4.557 55.321 1.00 95.88 181 GLU A O 1
ATOM 1452 N N . ALA A 1 182 ? -35.666 -2.499 54.555 1.00 95.38 182 ALA A N 1
ATOM 1453 C CA . ALA A 1 182 ? -36.768 -1.855 55.265 1.00 95.38 182 ALA A CA 1
ATOM 1454 C C . ALA A 1 182 ? -38.136 -2.372 54.789 1.00 95.38 182 ALA A C 1
ATOM 1456 O O . ALA A 1 182 ? -38.962 -2.758 55.617 1.00 95.38 182 ALA A O 1
ATOM 1457 N N . GLN A 1 183 ? -38.348 -2.447 53.471 1.00 96.25 183 GLN A N 1
ATOM 1458 C CA . GLN A 1 183 ? -39.587 -2.980 52.894 1.00 96.25 183 GLN A CA 1
ATOM 1459 C C . GLN A 1 183 ? -39.801 -4.453 53.250 1.00 96.25 183 GLN A C 1
ATOM 1461 O O . GLN A 1 183 ? -40.899 -4.841 53.645 1.00 96.25 183 GLN A O 1
ATOM 1466 N N . LEU A 1 184 ? -38.753 -5.274 53.152 1.00 96.62 184 LEU A N 1
ATOM 1467 C CA . LEU A 1 184 ? -38.828 -6.695 53.471 1.00 96.62 184 LEU A CA 1
ATOM 1468 C C . LEU A 1 184 ? -39.117 -6.913 54.961 1.00 96.62 184 LEU A C 1
ATOM 1470 O O . LEU A 1 184 ? -39.938 -7.759 55.302 1.00 96.62 184 LEU A O 1
ATOM 1474 N N . ARG A 1 185 ? -38.499 -6.131 55.858 1.00 96.88 185 ARG A N 1
ATOM 1475 C CA . ARG A 1 185 ? -38.796 -6.174 57.300 1.00 96.88 185 ARG A CA 1
ATOM 1476 C C . ARG A 1 185 ? -40.252 -5.826 57.588 1.00 96.88 185 ARG A C 1
ATOM 1478 O O . ARG A 1 185 ? -40.878 -6.517 58.385 1.00 96.88 185 ARG A O 1
ATOM 1485 N N . GLU A 1 186 ? -40.788 -4.791 56.947 1.00 96.56 186 GLU A N 1
ATOM 1486 C CA . GLU A 1 186 ? -42.189 -4.399 57.118 1.00 96.56 186 GLU A CA 1
ATOM 1487 C C . GLU A 1 186 ? -43.144 -5.498 56.634 1.00 96.56 186 GLU A C 1
ATOM 1489 O O . GLU A 1 186 ? -44.057 -5.879 57.367 1.00 96.56 186 GLU A O 1
ATOM 1494 N N . GLN A 1 187 ? -42.896 -6.065 55.449 1.00 96.75 187 GLN A N 1
ATOM 1495 C CA . GLN A 1 187 ? -43.695 -7.165 54.902 1.00 96.75 187 GLN A CA 1
ATOM 1496 C C . GLN A 1 187 ? -43.652 -8.410 55.794 1.00 96.75 187 GLN A C 1
ATOM 1498 O O . GLN A 1 187 ? -44.704 -8.938 56.150 1.00 96.75 187 GLN A O 1
ATOM 1503 N N . ILE A 1 188 ? -42.457 -8.837 56.220 1.00 96.94 188 ILE A N 1
ATOM 1504 C CA . ILE A 1 188 ? -42.292 -9.987 57.121 1.00 96.94 188 ILE A CA 1
ATOM 1505 C C . ILE A 1 188 ? -43.011 -9.736 58.447 1.00 96.94 188 ILE A C 1
ATOM 1507 O O . ILE A 1 188 ? -43.678 -10.630 58.962 1.00 96.94 188 ILE A O 1
ATOM 1511 N N . GLN A 1 189 ? -42.900 -8.530 59.012 1.00 95.94 189 GLN A N 1
ATOM 1512 C CA . GLN A 1 189 ? -43.571 -8.188 60.261 1.00 95.94 189 GLN A CA 1
ATOM 1513 C C . GLN A 1 189 ? -45.095 -8.246 60.105 1.00 95.94 189 GLN A C 1
ATOM 1515 O O . GLN A 1 189 ? -45.762 -8.823 60.962 1.00 95.94 189 GLN A O 1
ATOM 1520 N N . GLN A 1 190 ? -45.652 -7.681 59.031 1.00 96.56 190 GLN A N 1
ATOM 1521 C CA . GLN A 1 190 ? -47.090 -7.749 58.756 1.00 96.56 190 GLN A CA 1
ATOM 1522 C C . GLN A 1 190 ? -47.569 -9.198 58.604 1.00 96.56 190 GLN A C 1
ATOM 1524 O O . GLN A 1 190 ? -48.569 -9.580 59.214 1.00 96.56 190 GLN A O 1
ATOM 1529 N N . GLU A 1 191 ? -46.835 -10.015 57.848 1.00 96.88 191 GLU A N 1
ATOM 1530 C CA . GLU A 1 191 ? -47.164 -11.425 57.645 1.00 96.88 191 GLU A CA 1
ATOM 1531 C C . GLU A 1 191 ? -47.094 -12.213 58.961 1.00 96.88 191 GLU A C 1
ATOM 1533 O O . GLU A 1 191 ? -48.034 -12.932 59.305 1.00 96.88 191 GLU A O 1
ATOM 1538 N N . MET A 1 192 ? -46.040 -12.010 59.758 1.00 96.50 192 MET A N 1
ATOM 1539 C CA . MET A 1 192 ? -45.912 -12.611 61.086 1.00 96.50 192 MET A CA 1
ATOM 1540 C C . MET A 1 192 ? -47.049 -12.209 62.028 1.00 96.50 192 MET A C 1
ATOM 1542 O O . MET A 1 192 ? -47.563 -13.061 62.750 1.00 96.50 192 MET A O 1
ATOM 1546 N N . TRP A 1 193 ? -47.449 -10.933 62.046 1.00 96.81 193 TRP A N 1
ATOM 1547 C CA . TRP A 1 193 ? -48.571 -10.483 62.874 1.00 96.81 193 TRP A CA 1
ATOM 1548 C C . TRP A 1 193 ? -49.888 -11.118 62.438 1.00 96.81 193 TRP A C 1
ATOM 1550 O O . TRP A 1 193 ? -50.659 -11.547 63.295 1.00 96.81 193 TRP A O 1
ATOM 1560 N N . SER A 1 194 ? -50.119 -11.240 61.129 1.00 95.69 194 SER A N 1
ATOM 1561 C CA . SER A 1 194 ? -51.293 -11.932 60.595 1.00 95.69 194 SER A CA 1
ATOM 1562 C C . SER A 1 194 ? -51.334 -13.392 61.050 1.00 95.69 194 SER A C 1
ATOM 1564 O O . SER A 1 194 ? -52.343 -13.842 61.593 1.00 95.69 194 SER A O 1
ATOM 1566 N N . GLN A 1 195 ? -50.220 -14.118 60.902 1.00 95.38 195 GLN A N 1
ATOM 1567 C CA . GLN A 1 195 ? -50.112 -15.513 61.342 1.00 95.38 195 GLN A CA 1
ATOM 1568 C C . GLN A 1 195 ? -50.298 -15.647 62.860 1.00 95.38 195 GLN A C 1
ATOM 1570 O O . GLN A 1 195 ? -51.003 -16.540 63.332 1.00 95.38 195 GLN A O 1
ATOM 1575 N N . PHE A 1 196 ? -49.711 -14.735 63.641 1.00 95.50 196 PHE A N 1
ATOM 1576 C CA . PHE A 1 196 ? -49.872 -14.716 65.092 1.00 95.50 196 PHE A CA 1
ATOM 1577 C C . PHE A 1 196 ? -51.332 -14.501 65.506 1.00 95.50 196 PHE A C 1
ATOM 1579 O O . PHE A 1 196 ? -51.827 -15.197 66.391 1.00 95.50 196 PHE A O 1
ATOM 1586 N N . GLU A 1 197 ? -52.040 -13.562 64.875 1.00 94.94 197 GLU A N 1
ATOM 1587 C CA . GLU A 1 197 ? -53.456 -13.327 65.155 1.00 94.94 197 GLU A CA 1
ATOM 1588 C C . GLU A 1 197 ? -54.335 -14.532 64.818 1.00 94.94 197 GLU A C 1
ATOM 1590 O O . GLU A 1 197 ? -55.274 -14.829 65.562 1.00 94.94 197 GLU A O 1
ATOM 1595 N N . GLU A 1 198 ? -54.066 -15.205 63.701 1.00 94.12 198 GLU A N 1
ATOM 1596 C CA . GLU A 1 198 ? -54.778 -16.424 63.316 1.00 94.12 198 GLU A CA 1
ATOM 1597 C C . GLU A 1 198 ? -54.574 -17.531 64.352 1.00 94.12 198 GLU A C 1
ATOM 1599 O O . GLU A 1 198 ? -55.551 -18.083 64.862 1.00 94.12 198 GLU A O 1
ATOM 1604 N N . GLU A 1 199 ? -53.326 -17.792 64.741 1.00 92.88 199 GLU A N 1
ATOM 1605 C CA . GLU A 1 199 ? -52.982 -18.766 65.781 1.00 92.88 199 GLU A CA 1
ATOM 1606 C C . GLU A 1 199 ? -53.607 -18.418 67.136 1.00 92.88 199 GLU A C 1
ATOM 1608 O O . GLU A 1 199 ? -54.171 -19.276 67.820 1.00 92.88 199 GLU A O 1
ATOM 1613 N N . TRP A 1 200 ? -53.578 -17.143 67.524 1.00 92.12 200 TRP A N 1
ATOM 1614 C CA . TRP A 1 200 ? -54.207 -16.673 68.754 1.00 92.12 200 TRP A CA 1
ATOM 1615 C C . TRP A 1 200 ? -55.724 -16.889 68.739 1.00 92.12 200 TRP A C 1
ATOM 1617 O O . TRP A 1 200 ? -56.296 -17.411 69.701 1.00 92.12 200 TRP A O 1
ATOM 1627 N N . LYS A 1 201 ? -56.392 -16.525 67.636 1.00 93.44 201 LYS A N 1
ATOM 1628 C CA . LYS A 1 201 ? -57.836 -16.741 67.452 1.00 93.44 201 LYS A CA 1
ATOM 1629 C C . LYS A 1 201 ? -58.180 -18.229 67.465 1.00 93.44 201 LYS A C 1
ATOM 1631 O O . LYS A 1 201 ? -59.202 -18.593 68.043 1.00 93.44 201 LYS A O 1
ATOM 1636 N N . ASN A 1 202 ? -57.344 -19.081 66.874 1.00 92.62 202 ASN A N 1
ATOM 1637 C CA . ASN A 1 202 ? -57.531 -20.531 66.891 1.00 92.62 202 ASN A CA 1
ATOM 1638 C C . ASN A 1 202 ? -57.408 -21.102 68.310 1.00 92.62 202 ASN A C 1
ATOM 1640 O O . ASN A 1 202 ? -58.227 -21.929 68.704 1.00 92.62 202 ASN A O 1
ATOM 1644 N N . ARG A 1 203 ? -56.457 -20.612 69.115 1.00 89.25 203 ARG A N 1
ATOM 1645 C CA . ARG A 1 203 ? -56.292 -21.020 70.522 1.00 89.25 203 ARG A CA 1
ATOM 1646 C C . ARG A 1 203 ? -57.394 -20.529 71.456 1.00 89.25 203 ARG A C 1
ATOM 1648 O O . ARG A 1 203 ? -57.648 -21.189 72.446 1.00 89.25 203 ARG A O 1
ATOM 1655 N N . MET A 1 204 ? -58.023 -19.392 71.163 1.00 82.50 204 MET A N 1
ATOM 1656 C CA . MET A 1 204 ? -59.158 -18.865 71.940 1.00 82.50 204 MET A CA 1
ATOM 1657 C C . MET A 1 204 ? -60.491 -19.561 71.624 1.00 82.50 204 MET A C 1
ATOM 1659 O O . MET A 1 204 ? -61.447 -19.425 72.383 1.00 82.50 204 MET A O 1
ATOM 1663 N N . LYS A 1 205 ? -60.588 -20.232 70.470 1.00 77.19 205 LYS A N 1
ATOM 1664 C CA . LYS A 1 205 ? -61.792 -20.960 70.035 1.00 77.19 205 LYS A CA 1
ATOM 1665 C C . LYS A 1 205 ? -61.795 -22.437 70.451 1.00 77.19 205 LYS A C 1
ATOM 1667 O O . LYS A 1 205 ? -62.866 -23.041 70.419 1.00 77.19 205 LYS A O 1
ATOM 1672 N N . ASN A 1 206 ? -60.632 -22.986 70.802 1.00 55.06 206 ASN A N 1
ATOM 1673 C CA . ASN A 1 206 ? -60.467 -24.296 71.443 1.00 55.06 206 ASN A CA 1
ATOM 1674 C C . ASN A 1 206 ? -60.469 -24.154 72.967 1.00 55.06 206 ASN A C 1
ATOM 1676 O O . ASN A 1 206 ? -60.872 -25.135 73.628 1.00 55.06 206 ASN A O 1
#